Protein AF-A0A382JMK2-F1 (afdb_monomer_lite)

Secondary structure (DSSP, 8-state):
--SSHHHHHHHHHHHHHHTS-TTTTTT---EEE-S-TTT--HHHHHHHHHHHT--SEEE---HHHHHHHHHHHT--B-HHHHHTTS--SSPPEEEEEE-TTS-EEEEEE--TTSBHHHHHHHHHHHTT--EETTTTEETTEE--SS--EEEEEEETTTTEEEE-SS-GGG-B--TT--EEEEETTS-GGGSPPSSGGGGSEEEES-GGG-EEEEPTTEEPPTT-SS--EETT-S---------HHHHHTTTTTSSB--EEEEE-TT--EEEEEESS---HHHHHHHHHHHHT-

Radius of gyration: 25.54 Å; chains: 1; bounding box: 56×39×72 Å

pLDDT: mean 80.4, std 15.75, range [36.75, 97.75]

Structure (mmCIF, N/CA/C/O backbone):
data_AF-A0A382JMK2-F1
#
_entry.id   AF-A0A382JMK2-F1
#
loop_
_atom_site.group_PDB
_atom_site.id
_atom_site.type_symbol
_atom_site.label_atom_id
_atom_site.label_alt_id
_atom_site.label_comp_id
_atom_site.label_asym_id
_atom_site.label_entity_id
_atom_site.label_seq_id
_atom_site.pdbx_PDB_ins_code
_atom_site.Cartn_x
_atom_site.Cartn_y
_atom_site.Cartn_z
_atom_site.occupancy
_atom_site.B_iso_or_equiv
_atom_site.auth_seq_id
_atom_site.auth_comp_id
_atom_site.auth_asym_id
_atom_site.auth_atom_id
_atom_site.pdbx_PDB_model_num
ATOM 1 N N . SER A 1 1 ? -3.022 -5.455 14.534 1.00 52.34 1 SER A N 1
ATOM 2 C CA . SER A 1 1 ? -2.496 -5.872 15.857 1.00 52.34 1 SER A CA 1
ATOM 3 C C . SER A 1 1 ? -1.797 -4.722 16.563 1.00 52.34 1 SER A C 1
ATOM 5 O O . SER A 1 1 ? -0.687 -4.365 16.191 1.00 52.34 1 SER A O 1
ATOM 7 N N . CYS A 1 2 ? -2.441 -4.112 17.561 1.00 58.62 2 CYS A N 1
ATOM 8 C CA . CYS A 1 2 ? -1.814 -3.082 18.394 1.00 58.62 2 CYS A CA 1
ATOM 9 C C . CYS A 1 2 ? -1.054 -3.753 19.553 1.00 58.62 2 CYS A C 1
ATOM 11 O O . CYS A 1 2 ? -1.691 -4.472 20.325 1.00 58.62 2 CYS A O 1
ATOM 13 N N . PRO A 1 3 ? 0.267 -3.538 19.688 1.00 56.81 3 PRO A N 1
ATOM 14 C CA . PRO A 1 3 ? 1.091 -4.318 20.609 1.00 56.81 3 PRO A CA 1
ATOM 15 C C . PRO A 1 3 ? 0.801 -4.029 22.088 1.00 56.81 3 PRO A C 1
ATOM 17 O O . PRO A 1 3 ? 0.852 -4.953 22.888 1.00 56.81 3 PRO A O 1
ATOM 20 N N . ASP A 1 4 ? 0.431 -2.791 22.446 1.00 60.59 4 ASP A N 1
ATOM 21 C CA . ASP A 1 4 ? 0.373 -2.383 23.860 1.00 60.59 4 ASP A CA 1
ATOM 22 C C . ASP A 1 4 ? -0.935 -1.679 24.254 1.00 60.59 4 ASP A C 1
ATOM 24 O O . ASP A 1 4 ? -1.642 -2.088 25.176 1.00 60.59 4 ASP A O 1
ATOM 28 N N . VAL A 1 5 ? -1.286 -0.600 23.552 1.00 72.56 5 VAL A N 1
ATOM 29 C CA . VAL A 1 5 ? -2.340 0.332 23.986 1.00 72.56 5 VAL A CA 1
ATOM 30 C C . VAL A 1 5 ? -3.727 -0.315 23.998 1.00 72.56 5 VAL A C 1
ATOM 32 O O . VAL A 1 5 ? -4.473 -0.157 24.968 1.00 72.56 5 VAL A O 1
ATOM 35 N N . CYS A 1 6 ? -4.077 -1.065 22.951 1.00 77.44 6 CYS A N 1
ATOM 36 C CA . CYS A 1 6 ? -5.373 -1.738 22.871 1.00 77.44 6 CYS A CA 1
ATOM 37 C C . CYS A 1 6 ? -5.508 -2.854 23.909 1.00 77.44 6 CYS A C 1
ATOM 39 O O . CYS A 1 6 ? -6.604 -3.044 24.434 1.00 77.44 6 CYS A O 1
ATOM 41 N N . LEU A 1 7 ? -4.418 -3.554 24.242 1.00 80.75 7 LEU A N 1
ATOM 42 C CA . LEU A 1 7 ? -4.431 -4.598 25.268 1.00 80.75 7 LEU A CA 1
ATOM 43 C C . LEU A 1 7 ? -4.706 -4.004 26.652 1.00 80.75 7 LEU A C 1
ATOM 45 O O . LEU A 1 7 ? -5.561 -4.510 27.374 1.00 80.75 7 LEU A O 1
ATOM 49 N N . ILE A 1 8 ? -4.048 -2.891 26.993 1.00 82.56 8 ILE A N 1
ATOM 50 C CA . ILE A 1 8 ? -4.264 -2.190 28.269 1.00 82.56 8 ILE A CA 1
ATOM 51 C C . ILE A 1 8 ? -5.700 -1.670 28.364 1.00 82.56 8 ILE A C 1
ATOM 53 O O . ILE A 1 8 ? -6.375 -1.898 29.365 1.00 82.56 8 ILE A O 1
ATOM 57 N N . ILE A 1 9 ? -6.189 -0.996 27.319 1.00 85.88 9 ILE A N 1
ATOM 58 C CA . ILE A 1 9 ? -7.558 -0.465 27.295 1.00 85.88 9 ILE A CA 1
ATOM 59 C C . ILE A 1 9 ? -8.578 -1.600 27.413 1.00 85.88 9 ILE A C 1
ATOM 61 O O . ILE A 1 9 ? -9.506 -1.485 28.206 1.00 85.88 9 ILE A O 1
ATOM 65 N N . SER A 1 10 ? -8.402 -2.698 26.674 1.00 88.44 10 SER A N 1
ATOM 66 C CA . SER A 1 10 ? -9.340 -3.828 26.702 1.00 88.44 10 SER A CA 1
ATOM 67 C C . SER A 1 10 ? -9.353 -4.522 28.062 1.00 88.44 10 SER A C 1
ATOM 69 O O . SER A 1 10 ? -10.425 -4.807 28.582 1.00 88.44 10 SER A O 1
ATOM 71 N N . ALA A 1 11 ? -8.191 -4.705 28.696 1.00 88.25 11 ALA A N 1
ATOM 72 C CA . ALA A 1 11 ? -8.111 -5.238 30.055 1.00 88.25 11 ALA A CA 1
ATOM 73 C C . ALA A 1 11 ? -8.775 -4.310 31.089 1.00 88.25 11 ALA A C 1
ATOM 75 O O . ALA A 1 11 ? -9.464 -4.777 31.993 1.00 88.25 11 ALA A O 1
ATOM 76 N N . ASN A 1 12 ? -8.611 -2.993 30.945 1.00 89.94 12 ASN A N 1
ATOM 77 C CA . ASN A 1 12 ? -9.273 -2.018 31.810 1.00 89.94 12 ASN A CA 1
ATOM 78 C C . ASN A 1 12 ? -10.801 -2.011 31.617 1.00 89.94 12 ASN A C 1
ATOM 80 O O . ASN A 1 12 ? -11.537 -1.862 32.592 1.00 89.94 12 ASN A O 1
ATOM 84 N N . LEU A 1 13 ? -11.278 -2.163 30.376 1.00 89.88 13 LEU A N 1
ATOM 85 C CA . LEU A 1 13 ? -12.706 -2.286 30.069 1.00 89.88 13 LEU A CA 1
ATOM 86 C C . LEU A 1 13 ? -13.291 -3.573 30.650 1.00 89.88 13 LEU A C 1
ATOM 88 O O . LEU A 1 13 ? -14.352 -3.517 31.260 1.00 89.88 13 LEU A O 1
ATOM 92 N N . ASP A 1 14 ? -12.587 -4.696 30.517 1.00 90.44 14 ASP A N 1
ATOM 93 C CA . ASP A 1 14 ? -12.982 -5.980 31.102 1.00 90.44 14 ASP A CA 1
ATOM 94 C C . ASP A 1 14 ? -13.059 -5.909 32.635 1.00 90.44 14 ASP A C 1
ATOM 96 O O . ASP A 1 14 ? -14.051 -6.330 33.227 1.00 90.44 14 ASP A O 1
ATOM 100 N N . TYR A 1 15 ? -12.079 -5.273 33.288 1.00 90.62 15 TYR A N 1
ATOM 101 C CA . TYR A 1 15 ? -12.134 -5.020 34.731 1.00 90.62 15 TYR A CA 1
ATOM 102 C C . TYR A 1 15 ? -13.382 -4.220 35.127 1.00 90.62 15 TYR A C 1
ATOM 104 O O . TYR A 1 15 ? -14.084 -4.593 36.068 1.00 90.62 15 TYR A O 1
ATOM 112 N N . ALA A 1 16 ? -13.673 -3.129 34.411 1.00 89.19 16 ALA A N 1
ATOM 113 C CA . ALA A 1 16 ? -14.856 -2.320 34.687 1.00 89.19 16 ALA A CA 1
ATOM 114 C C . ALA A 1 16 ? -16.143 -3.121 34.442 1.00 89.19 16 ALA A C 1
ATOM 116 O O . ALA A 1 16 ? -17.058 -3.062 35.254 1.00 89.19 16 ALA A O 1
ATOM 117 N N . TYR A 1 17 ? -16.196 -3.916 33.372 1.00 87.50 17 TYR A N 1
ATOM 118 C CA . TYR A 1 17 ? -17.338 -4.764 33.045 1.00 87.50 17 TYR A CA 1
ATOM 119 C C . TYR A 1 17 ? -17.624 -5.797 34.145 1.00 87.50 17 TYR A C 1
ATOM 121 O O . TYR A 1 17 ? -18.759 -5.923 34.595 1.00 87.50 17 TYR A O 1
ATOM 129 N N . GLN A 1 18 ? -16.588 -6.475 34.647 1.00 87.81 18 GLN A N 1
ATOM 130 C CA . GLN A 1 18 ? -16.703 -7.444 35.744 1.00 87.81 18 GLN A CA 1
ATOM 131 C C . GLN A 1 18 ? -17.082 -6.804 37.089 1.00 87.81 18 GLN A C 1
ATOM 133 O O . GLN A 1 18 ? -17.562 -7.499 37.985 1.00 87.81 18 GLN A O 1
ATOM 138 N N . GLY A 1 19 ? -16.840 -5.500 37.247 1.00 87.06 19 GLY A N 1
ATOM 139 C CA . GLY A 1 19 ? -17.189 -4.732 38.439 1.00 87.06 19 GLY A CA 1
ATOM 140 C C . GLY A 1 19 ? -18.628 -4.210 38.468 1.00 87.06 19 GLY A C 1
ATOM 141 O O . GLY A 1 19 ? -19.032 -3.665 39.495 1.00 87.06 19 GLY A O 1
ATOM 142 N N . LEU A 1 20 ? -19.393 -4.354 37.379 1.00 85.88 20 LEU A N 1
ATOM 143 C CA . LEU A 1 20 ? -20.795 -3.940 37.329 1.00 85.88 20 LEU A CA 1
ATOM 144 C C . LEU A 1 20 ? -21.674 -4.851 38.191 1.00 85.88 20 LEU A C 1
ATOM 146 O O . LEU A 1 20 ? -21.521 -6.075 38.197 1.00 85.88 20 LEU A O 1
ATOM 150 N N . ASP A 1 21 ? -22.632 -4.250 38.897 1.00 75.31 21 ASP A N 1
ATOM 151 C CA . ASP A 1 21 ? -23.645 -5.013 39.617 1.00 75.31 21 ASP A CA 1
ATOM 152 C C . ASP A 1 21 ? -24.570 -5.731 38.618 1.00 75.31 21 ASP A C 1
ATOM 154 O O . ASP A 1 21 ? -24.840 -5.247 37.519 1.00 75.31 21 ASP A O 1
ATOM 158 N N . VAL A 1 22 ? -25.086 -6.900 39.013 1.00 64.00 22 VAL A N 1
ATOM 159 C CA . VAL A 1 22 ? -25.886 -7.787 38.139 1.00 64.00 22 VAL A CA 1
ATOM 160 C C . VAL A 1 22 ? -27.162 -7.111 37.609 1.00 64.00 22 VAL A C 1
ATOM 162 O O . VAL A 1 22 ? -27.670 -7.496 36.562 1.00 64.00 22 VAL A O 1
ATOM 165 N N . GLU A 1 23 ? -27.703 -6.118 38.324 1.00 65.50 23 GLU A N 1
ATOM 166 C CA . GLU A 1 23 ? -28.864 -5.345 37.854 1.00 65.50 23 GLU A CA 1
ATOM 167 C C . GLU A 1 23 ? -28.477 -4.291 36.797 1.00 65.50 23 GLU A C 1
ATOM 169 O O . GLU A 1 23 ? -29.266 -4.026 35.891 1.00 65.50 23 GLU A O 1
ATOM 174 N N . ASP A 1 24 ? -27.254 -3.755 36.851 1.00 66.25 24 ASP A N 1
ATOM 175 C CA . ASP A 1 24 ? -26.757 -2.741 35.911 1.00 66.25 24 ASP A CA 1
ATOM 176 C C . ASP A 1 24 ? -26.229 -3.366 34.611 1.00 66.25 24 ASP A C 1
ATOM 178 O O . ASP A 1 24 ? -26.342 -2.772 33.533 1.00 66.25 24 ASP A O 1
ATOM 182 N N . SER A 1 25 ? -25.690 -4.590 34.679 1.00 65.88 25 SER A N 1
ATOM 183 C CA . SER A 1 25 ? -25.080 -5.269 33.527 1.00 65.88 25 SER A CA 1
ATOM 184 C C . SER A 1 25 ? -26.048 -5.503 32.361 1.00 65.88 25 SER A C 1
ATOM 186 O O . SER A 1 25 ? -25.616 -5.543 31.212 1.00 65.88 25 SER A O 1
ATOM 188 N N . ASP A 1 26 ? -27.355 -5.607 32.625 1.00 73.19 26 ASP A N 1
ATOM 189 C CA . ASP A 1 26 ? -28.379 -5.828 31.590 1.00 73.19 26 ASP A CA 1
ATOM 190 C C . ASP A 1 26 ? -28.681 -4.568 30.752 1.00 73.19 26 ASP A C 1
ATOM 192 O O . ASP A 1 26 ? -29.309 -4.648 29.689 1.00 73.19 26 ASP A O 1
ATOM 196 N N . HIS A 1 27 ? -28.258 -3.389 31.216 1.00 80.50 27 HIS A N 1
ATOM 197 C CA . HIS A 1 27 ? -28.556 -2.101 30.582 1.00 80.50 27 HIS A CA 1
ATOM 198 C C . HIS A 1 27 ? -27.324 -1.386 30.025 1.00 80.50 27 HIS A C 1
ATOM 200 O O . HIS A 1 27 ? -27.463 -0.364 29.349 1.00 80.50 27 HIS A O 1
ATOM 206 N N . ILE A 1 28 ? -26.132 -1.939 30.250 1.00 87.62 28 ILE A N 1
ATOM 207 C CA . ILE A 1 28 ? -24.865 -1.359 29.818 1.00 87.62 28 ILE A CA 1
ATOM 208 C C . ILE A 1 28 ? -24.287 -2.191 28.676 1.00 87.62 28 ILE A C 1
ATOM 210 O O . ILE A 1 28 ? -24.143 -3.407 28.770 1.00 87.62 28 ILE A O 1
ATOM 214 N N . VAL A 1 29 ? -23.917 -1.520 27.584 1.00 89.81 29 VAL A N 1
ATOM 215 C CA . VAL A 1 29 ? -23.305 -2.161 26.417 1.00 89.81 29 VAL A CA 1
ATOM 216 C C . VAL A 1 29 ? -21.941 -1.546 26.162 1.00 89.81 29 VAL A C 1
ATOM 218 O O . VAL A 1 29 ? -21.823 -0.346 25.915 1.00 89.81 29 VAL A O 1
ATOM 221 N N . PHE A 1 30 ? -20.919 -2.393 26.179 1.00 91.56 30 PHE A N 1
ATOM 222 C CA . PHE A 1 30 ? -19.573 -2.028 25.766 1.00 91.56 30 PHE A CA 1
ATOM 223 C C . PHE A 1 30 ? -19.444 -2.254 24.259 1.00 91.56 30 PHE A C 1
ATOM 225 O O . PHE A 1 30 ? -19.970 -3.220 23.697 1.00 91.56 30 PHE A O 1
ATOM 232 N N . VAL A 1 31 ? -18.765 -1.327 23.590 1.00 92.44 31 VAL A N 1
ATOM 233 C CA . VAL A 1 31 ? -18.504 -1.394 22.154 1.00 92.44 31 VAL A CA 1
ATOM 234 C C . VAL A 1 31 ? -17.092 -0.897 21.911 1.00 92.44 31 VAL A C 1
ATOM 236 O O . VAL A 1 31 ? -16.715 0.175 22.381 1.00 92.44 31 VAL A O 1
ATOM 239 N N . SER A 1 32 ? -16.329 -1.656 21.138 1.00 91.12 32 SER A N 1
ATOM 240 C CA . SER A 1 32 ? -15.061 -1.199 20.580 1.00 91.12 32 SER A CA 1
ATOM 241 C C . SER A 1 32 ? -15.179 -1.123 19.065 1.00 91.12 32 SER A C 1
ATOM 243 O O . SER A 1 32 ? -15.891 -1.913 18.448 1.00 91.12 32 SER A O 1
ATOM 245 N N . VAL A 1 33 ? -14.516 -0.140 18.469 1.00 89.88 33 VAL A N 1
ATOM 246 C CA . VAL A 1 33 ? -14.480 0.060 17.020 1.00 89.88 33 VAL A CA 1
ATOM 247 C C . VAL A 1 33 ? -13.023 -0.043 16.608 1.00 89.88 33 VAL A C 1
ATOM 249 O O . VAL A 1 33 ? -12.191 0.666 17.178 1.00 89.88 33 VAL A O 1
ATOM 252 N N . THR A 1 34 ? -12.708 -0.934 15.667 1.00 86.12 34 THR A N 1
ATOM 253 C CA . THR A 1 34 ? -11.335 -1.068 15.166 1.00 86.12 34 THR A CA 1
ATOM 254 C C . THR A 1 34 ? -10.860 0.238 14.528 1.00 86.12 34 THR A C 1
ATOM 256 O O . THR A 1 34 ? -11.674 1.005 14.011 1.00 86.12 34 THR A O 1
ATOM 259 N N . ILE A 1 35 ? -9.550 0.480 14.569 1.00 78.94 35 ILE A N 1
ATOM 260 C CA . ILE A 1 35 ? -8.845 1.505 13.784 1.00 78.94 35 ILE A CA 1
ATOM 261 C C . ILE A 1 35 ? -7.968 0.893 12.676 1.00 78.94 35 ILE A C 1
ATOM 263 O O . ILE A 1 35 ? -7.347 1.635 11.925 1.00 78.94 35 ILE A O 1
ATOM 267 N N . ASP A 1 36 ? -7.940 -0.439 12.566 1.00 75.38 36 ASP A N 1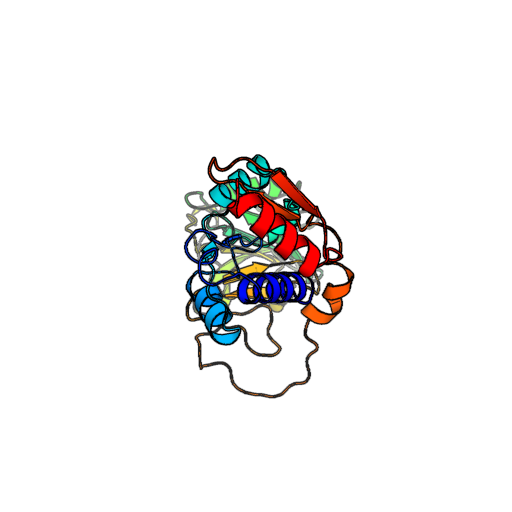
ATOM 268 C CA . ASP A 1 36 ? -7.123 -1.223 11.631 1.00 75.38 36 ASP A CA 1
ATOM 269 C C . ASP A 1 36 ? -7.989 -2.272 10.895 1.00 75.38 36 ASP A C 1
ATOM 271 O O . ASP A 1 36 ? -7.808 -3.481 11.072 1.00 75.38 36 ASP A O 1
ATOM 275 N N . PRO A 1 37 ? -8.980 -1.839 10.088 1.00 74.62 37 PRO A N 1
ATOM 276 C CA . PRO A 1 37 ? -9.977 -2.736 9.498 1.00 74.62 37 PRO A CA 1
ATOM 277 C C . PRO A 1 37 ? -9.413 -3.773 8.519 1.00 74.62 37 PRO A C 1
ATOM 279 O O . PRO A 1 37 ? -10.074 -4.782 8.290 1.00 74.62 37 PRO A O 1
ATOM 282 N N . ALA A 1 38 ? -8.214 -3.565 7.958 1.00 64.44 38 ALA A N 1
ATOM 283 C CA . ALA A 1 38 ? -7.564 -4.579 7.124 1.00 64.44 38 ALA A CA 1
ATOM 284 C C . ALA A 1 38 ? -7.136 -5.818 7.915 1.00 64.44 38 ALA A C 1
ATOM 286 O O . ALA A 1 38 ? -7.202 -6.924 7.386 1.00 64.44 38 ALA A O 1
ATOM 287 N N . ARG A 1 39 ? -6.701 -5.654 9.171 1.00 69.00 39 ARG A N 1
ATOM 288 C CA . ARG A 1 39 ? -6.320 -6.782 10.037 1.00 69.00 39 ARG A CA 1
ATOM 289 C C . ARG A 1 39 ? -7.492 -7.281 10.865 1.00 69.00 39 ARG A C 1
ATOM 291 O O . ARG A 1 39 ? -7.667 -8.485 11.036 1.00 69.00 39 ARG A O 1
ATOM 298 N N . ASP A 1 40 ? -8.315 -6.358 11.343 1.00 79.94 40 ASP A N 1
ATOM 299 C CA . ASP A 1 40 ? -9.420 -6.640 12.249 1.00 79.94 40 ASP A CA 1
ATOM 300 C C . ASP A 1 40 ? -10.675 -7.051 11.463 1.00 79.94 40 ASP A C 1
ATOM 302 O O . ASP A 1 40 ? -11.725 -6.400 11.511 1.00 79.94 40 ASP A O 1
ATOM 306 N N . THR A 1 41 ? -10.563 -8.149 10.710 1.00 83.62 41 THR A N 1
ATOM 307 C CA . THR A 1 41 ? -11.696 -8.779 10.023 1.00 83.62 41 THR A CA 1
ATOM 308 C C . THR A 1 41 ? -12.671 -9.386 11.035 1.00 83.62 41 THR A C 1
ATOM 310 O O . THR A 1 41 ? -12.351 -9.584 12.209 1.00 83.62 41 THR A O 1
ATOM 313 N N . ILE A 1 42 ? -13.886 -9.723 10.590 1.00 87.25 42 ILE A N 1
ATOM 314 C CA . ILE A 1 42 ? -14.903 -10.336 11.462 1.00 87.25 42 ILE A CA 1
ATOM 315 C C . ILE A 1 42 ? -14.381 -11.640 12.088 1.00 87.25 42 ILE A C 1
ATOM 317 O O . ILE A 1 42 ? -14.586 -11.867 13.279 1.00 87.25 42 ILE A O 1
ATOM 321 N N . SER A 1 43 ? -13.705 -12.488 11.305 1.00 83.00 43 SER A N 1
ATOM 322 C CA . SER A 1 43 ? -13.140 -13.754 11.788 1.00 83.00 43 SER A CA 1
ATOM 323 C C . SER A 1 43 ? -11.975 -13.528 12.749 1.00 83.00 43 SER A C 1
ATOM 325 O O . SER A 1 43 ? -11.925 -14.175 13.796 1.00 83.00 43 SER A O 1
ATOM 327 N N . HIS A 1 44 ? -11.083 -12.584 12.435 1.00 83.50 44 HIS A N 1
ATOM 328 C CA . HIS A 1 44 ? -9.942 -12.253 13.285 1.00 83.50 44 HIS A CA 1
ATOM 329 C C . HIS A 1 44 ? -10.396 -11.718 14.648 1.00 83.50 44 HIS A C 1
ATOM 331 O O . HIS A 1 44 ? -9.974 -12.228 15.686 1.00 83.50 44 HIS A O 1
ATOM 337 N N . LEU A 1 45 ? -11.315 -10.745 14.655 1.00 88.38 45 LEU A N 1
ATOM 338 C CA . LEU A 1 45 ? -11.879 -10.193 15.885 1.00 88.38 45 LEU A CA 1
ATOM 339 C C . LEU A 1 45 ? -12.616 -11.261 16.693 1.00 88.38 45 LEU A C 1
ATOM 341 O O . LEU A 1 45 ? -12.397 -11.349 17.894 1.00 88.38 45 LEU A O 1
ATOM 345 N N . ALA A 1 46 ? -13.427 -12.113 16.058 1.00 87.69 46 ALA A N 1
ATOM 346 C CA . ALA A 1 46 ? -14.128 -13.188 16.761 1.00 87.69 46 ALA A CA 1
ATOM 347 C C . ALA A 1 46 ? -13.156 -14.153 17.463 1.00 87.69 46 ALA A C 1
ATOM 349 O O . ALA A 1 46 ? -13.343 -14.464 18.640 1.00 87.69 46 ALA A O 1
ATOM 350 N N . GLY A 1 47 ? -12.097 -14.582 16.769 1.00 87.88 47 GLY A N 1
ATOM 351 C CA . GLY A 1 47 ? -11.078 -15.461 17.342 1.00 87.88 47 GLY A CA 1
ATOM 352 C C . GLY A 1 47 ? -10.275 -14.794 18.459 1.00 87.88 47 GLY A C 1
ATOM 353 O O . GLY A 1 47 ? -9.941 -15.445 19.449 1.00 87.88 47 GLY A O 1
ATOM 354 N N . TRP A 1 48 ? -9.969 -13.503 18.332 1.00 86.31 48 TRP A N 1
ATOM 355 C CA . TRP A 1 48 ? -9.276 -12.742 19.371 1.00 86.31 48 TRP A CA 1
ATOM 356 C C . TRP A 1 48 ? -10.150 -12.549 20.618 1.00 86.31 48 TRP A C 1
ATOM 358 O O . TRP A 1 48 ? -9.705 -12.816 21.733 1.00 86.31 48 TRP A O 1
ATOM 368 N N . THR A 1 49 ? -11.414 -12.164 20.438 1.00 88.00 49 THR A N 1
ATOM 369 C CA . THR A 1 49 ? -12.394 -11.986 21.518 1.00 88.00 49 THR A CA 1
ATOM 370 C C . THR A 1 49 ? -12.619 -13.286 22.296 1.00 88.00 49 THR A C 1
ATOM 372 O O . THR A 1 49 ? -12.611 -13.264 23.527 1.00 88.00 49 THR A O 1
ATOM 375 N N . GLU A 1 50 ? -12.730 -14.431 21.609 1.00 88.94 50 GLU A N 1
ATOM 376 C CA . GLU A 1 50 ? -12.851 -15.748 22.253 1.00 88.94 50 GLU A CA 1
ATOM 377 C C . GLU A 1 50 ? -11.600 -16.111 23.068 1.00 88.94 50 GLU A C 1
ATOM 379 O O . GLU A 1 50 ? -11.714 -16.567 24.206 1.00 88.94 50 GLU A O 1
ATOM 384 N N . GLN A 1 51 ? -10.403 -15.866 22.525 1.00 88.69 51 GLN A N 1
ATOM 385 C CA . GLN A 1 51 ? -9.139 -16.132 23.223 1.00 88.69 51 GLN A CA 1
ATOM 386 C C . GLN A 1 51 ? -8.964 -15.280 24.483 1.00 88.69 51 GLN A C 1
ATOM 388 O O . GLN A 1 51 ? -8.431 -15.766 25.482 1.00 88.69 51 GLN A O 1
ATOM 393 N N . MET A 1 52 ? -9.406 -14.023 24.440 1.00 87.06 52 MET A N 1
ATOM 394 C CA . MET A 1 52 ? -9.286 -13.088 25.559 1.00 87.06 52 MET A CA 1
ATOM 395 C C . MET A 1 52 ? -10.414 -13.230 26.590 1.00 87.06 52 MET A C 1
ATOM 397 O O . MET A 1 52 ? -10.272 -12.741 27.708 1.00 87.06 52 MET A O 1
ATOM 401 N N . GLY A 1 53 ? -11.510 -13.915 26.244 1.00 88.75 53 GLY A N 1
ATOM 402 C CA . GLY A 1 53 ? -12.679 -14.073 27.114 1.00 88.75 53 GLY A CA 1
ATOM 403 C C . GLY A 1 53 ? -13.524 -12.804 27.240 1.00 88.75 53 GLY A C 1
ATOM 404 O O . GLY A 1 53 ? -14.195 -12.617 28.251 1.00 88.75 53 GLY A O 1
ATOM 405 N N . TYR A 1 54 ? -13.474 -11.924 26.240 1.00 89.50 54 TYR A N 1
ATOM 406 C CA . TYR A 1 54 ? -14.247 -10.685 26.215 1.00 89.50 54 TYR A CA 1
ATOM 407 C C . TYR A 1 54 ? -15.653 -10.931 25.653 1.00 89.50 54 TYR A C 1
ATOM 409 O O . TYR A 1 54 ? -15.820 -11.697 24.709 1.00 89.50 54 TYR A O 1
ATOM 417 N N . GLU A 1 55 ? -16.676 -10.279 26.214 1.00 82.62 55 GLU A N 1
ATOM 418 C CA . GLU A 1 55 ? -18.083 -10.519 25.829 1.00 82.62 55 GLU A CA 1
ATOM 419 C C . GLU A 1 55 ? -18.757 -9.332 25.117 1.00 82.62 55 GLU A C 1
ATOM 421 O O . GLU A 1 55 ? -19.943 -9.389 24.784 1.00 82.62 55 GLU A O 1
ATOM 426 N N . TRP A 1 56 ? -18.029 -8.243 24.862 1.00 89.62 56 TRP A N 1
ATOM 427 C CA . TRP A 1 56 ? -18.602 -7.038 24.259 1.00 89.62 56 TRP A CA 1
ATOM 428 C C . TRP A 1 56 ? -18.481 -6.994 22.732 1.00 89.62 56 TRP A C 1
ATOM 430 O O . TRP A 1 56 ? -17.781 -7.786 22.102 1.00 89.62 56 TRP A O 1
ATOM 440 N N . TYR A 1 57 ? -19.181 -6.044 22.106 1.00 91.25 57 TYR A N 1
ATOM 441 C CA . TYR A 1 57 ? -19.195 -5.932 20.650 1.00 91.25 57 TYR A CA 1
ATOM 442 C C . TYR A 1 57 ? -17.908 -5.296 20.110 1.00 91.25 57 TYR A C 1
ATOM 444 O O . TYR A 1 57 ? -17.515 -4.198 20.515 1.00 91.25 57 TYR A O 1
ATOM 452 N N . HIS A 1 58 ? -17.306 -5.953 19.122 1.00 91.19 58 HIS A N 1
ATOM 453 C CA . HIS A 1 58 ? -16.201 -5.424 18.327 1.00 91.19 58 HIS A CA 1
ATOM 454 C C . HIS A 1 58 ? -16.713 -5.090 16.925 1.00 91.19 58 HIS A C 1
ATOM 456 O O . HIS A 1 58 ? -17.167 -5.967 16.192 1.00 91.19 58 HIS A O 1
ATOM 462 N N . LEU A 1 59 ? -16.700 -3.807 16.571 1.00 92.25 59 LEU A N 1
ATOM 463 C CA . LEU A 1 59 ? -17.188 -3.312 15.290 1.00 92.25 59 LEU A CA 1
ATOM 464 C C . LEU A 1 59 ? -16.024 -3.118 14.320 1.00 92.25 59 LEU A C 1
ATOM 466 O O . LEU A 1 59 ? -15.057 -2.419 14.621 1.00 92.25 59 LEU A O 1
ATOM 470 N N . THR A 1 60 ? -16.185 -3.695 13.134 1.00 89.88 60 THR A N 1
ATOM 471 C CA . THR A 1 60 ? -15.336 -3.518 11.953 1.00 89.88 60 THR A CA 1
ATOM 472 C C . THR A 1 60 ? -16.222 -3.308 10.726 1.00 89.88 60 THR A C 1
ATOM 474 O O . THR A 1 60 ? -17.444 -3.484 10.798 1.00 89.88 60 THR A O 1
ATOM 477 N N . GLY A 1 61 ? -15.647 -2.897 9.602 1.00 82.56 61 GLY A N 1
ATOM 478 C CA . GLY A 1 61 ? -16.402 -2.670 8.377 1.00 82.56 61 GLY A CA 1
ATOM 479 C C . GLY A 1 61 ? -15.621 -1.912 7.309 1.00 82.56 61 GLY A C 1
ATOM 480 O O . GLY A 1 61 ? -14.414 -1.720 7.444 1.00 82.56 61 GLY A O 1
ATOM 481 N N . PRO A 1 62 ? -16.313 -1.460 6.247 1.00 75.00 62 PRO A N 1
ATOM 482 C CA . PRO A 1 62 ? -15.692 -0.683 5.186 1.00 75.00 62 PRO A CA 1
ATOM 483 C C . PRO A 1 62 ? -15.058 0.595 5.731 1.00 75.00 62 PRO A C 1
ATOM 485 O O . PRO A 1 62 ? -15.669 1.321 6.522 1.00 75.00 62 PRO A O 1
ATOM 488 N N . THR A 1 63 ? -13.863 0.913 5.248 1.00 65.19 63 THR A N 1
ATOM 489 C CA . THR A 1 63 ? -13.084 2.062 5.713 1.00 65.19 63 THR A CA 1
ATOM 490 C C . THR A 1 63 ? -13.819 3.384 5.575 1.00 65.19 63 THR A C 1
ATOM 492 O O . THR A 1 63 ? -13.734 4.216 6.468 1.00 65.19 63 THR A O 1
ATOM 495 N N . SER A 1 64 ? -14.595 3.581 4.508 1.00 68.06 64 SER A N 1
ATOM 496 C CA . SER A 1 64 ? -15.401 4.794 4.326 1.00 68.06 64 SER A CA 1
ATOM 497 C C . SER A 1 64 ? -16.403 5.002 5.470 1.00 68.06 64 SER A C 1
ATOM 499 O O . SER A 1 64 ? -16.501 6.097 6.022 1.00 68.06 64 SER A O 1
ATOM 501 N N . ALA A 1 65 ? -17.075 3.934 5.907 1.00 77.88 65 ALA A N 1
ATOM 502 C CA . ALA A 1 65 ? -17.998 3.974 7.040 1.00 77.88 65 ALA A CA 1
ATOM 503 C C . ALA A 1 65 ? -17.267 4.212 8.374 1.00 77.88 65 ALA A C 1
ATOM 505 O O . ALA A 1 65 ? -17.756 4.942 9.243 1.00 77.88 65 ALA A O 1
ATOM 506 N N . LEU A 1 66 ? -16.084 3.620 8.537 1.00 79.56 66 LEU A N 1
ATOM 507 C CA . LEU A 1 66 ? -15.246 3.807 9.719 1.00 79.56 66 LEU A CA 1
ATOM 508 C C . LEU A 1 66 ? -14.651 5.221 9.792 1.00 79.56 66 LEU A C 1
ATOM 510 O O . LEU A 1 66 ? -14.729 5.852 10.841 1.00 79.56 66 LEU A O 1
ATOM 514 N N . GLN A 1 67 ? -14.173 5.784 8.683 1.00 71.38 67 GLN A N 1
ATOM 515 C CA . GLN A 1 67 ? -13.697 7.168 8.592 1.00 71.38 67 GLN A CA 1
ATOM 516 C C . GLN A 1 67 ? -14.801 8.174 8.927 1.00 71.38 67 GLN A C 1
ATOM 518 O O . GLN A 1 67 ? -14.570 9.115 9.692 1.00 71.38 67 GLN A O 1
ATOM 523 N N . ASP A 1 68 ? -16.009 7.974 8.395 1.00 73.38 68 ASP A N 1
ATOM 524 C CA . ASP A 1 68 ? -17.173 8.790 8.748 1.00 73.38 68 ASP A CA 1
ATOM 525 C C . ASP A 1 68 ? -17.500 8.674 10.241 1.00 73.38 68 ASP A C 1
ATOM 527 O O . ASP A 1 68 ? -17.790 9.677 10.906 1.00 73.38 68 ASP A O 1
ATOM 531 N N . THR A 1 69 ? -17.364 7.468 10.801 1.00 82.75 69 THR A N 1
ATOM 532 C CA . THR A 1 69 ? -17.477 7.233 12.241 1.00 82.75 69 THR A CA 1
ATOM 533 C C . THR A 1 69 ? -16.414 8.040 12.990 1.00 82.75 69 THR A C 1
ATOM 535 O O . THR A 1 69 ? -16.778 8.934 13.750 1.00 82.75 69 THR A O 1
ATOM 538 N N . TYR A 1 70 ? -15.119 7.859 12.740 1.00 79.69 70 TYR A N 1
ATOM 539 C CA . TYR A 1 70 ? -14.053 8.580 13.451 1.00 79.69 70 TYR A CA 1
ATOM 540 C C . TYR A 1 70 ? -14.231 10.102 13.387 1.00 79.69 70 TYR A C 1
ATOM 542 O O . TYR A 1 70 ? -14.177 10.777 14.419 1.00 79.69 70 TYR A O 1
ATOM 550 N N . ARG A 1 71 ? -14.565 10.645 12.207 1.00 74.94 71 ARG A N 1
ATOM 551 C CA . ARG A 1 71 ? -14.842 12.078 12.010 1.00 74.94 71 ARG A CA 1
ATOM 552 C C . ARG A 1 71 ? -16.033 12.556 12.836 1.00 74.94 71 ARG A C 1
ATOM 554 O O . ARG A 1 71 ? -15.930 13.573 13.519 1.00 74.94 71 ARG A O 1
ATOM 561 N N . SER A 1 72 ? -17.151 11.828 12.818 1.00 81.12 72 SER A N 1
ATOM 562 C CA . SER A 1 72 ? -18.341 12.175 13.615 1.00 81.12 72 SER A CA 1
ATOM 563 C C . SER A 1 72 ? -18.088 12.078 15.126 1.00 81.12 72 SER A C 1
ATOM 565 O O . SER A 1 72 ? -18.675 12.814 15.930 1.00 81.12 72 SER A O 1
ATOM 567 N N . TRP A 1 73 ? -17.163 11.205 15.524 1.00 79.75 73 TRP A N 1
ATOM 568 C CA . TRP A 1 73 ? -16.755 11.018 16.908 1.00 79.75 73 TRP A CA 1
ATOM 569 C C . TRP A 1 73 ? -15.605 11.933 17.346 1.00 79.75 73 TRP A C 1
ATOM 571 O O . TRP A 1 73 ? -15.340 12.007 18.545 1.00 79.75 73 TRP A O 1
ATOM 581 N N . ASN A 1 74 ? -15.038 12.720 16.423 1.00 71.50 74 ASN A N 1
ATOM 582 C CA . ASN A 1 74 ? -13.858 13.569 16.616 1.00 71.50 74 ASN A CA 1
ATOM 583 C C . ASN A 1 74 ? -12.644 12.777 17.138 1.00 71.50 74 ASN A C 1
ATOM 585 O O . ASN A 1 74 ? -11.874 13.270 17.963 1.00 71.50 74 ASN A O 1
ATOM 589 N N . VAL A 1 75 ? -12.511 11.537 16.664 1.00 72.12 75 VAL A N 1
ATOM 590 C CA . VAL A 1 75 ? -11.333 10.688 16.839 1.00 72.12 75 VAL A CA 1
ATOM 591 C C . VAL A 1 75 ? -10.413 10.967 15.657 1.00 72.12 75 VAL A C 1
ATOM 593 O O . VAL A 1 75 ? -10.811 10.789 14.506 1.00 72.12 75 VAL A O 1
ATOM 596 N N . LEU A 1 76 ? -9.209 11.464 15.938 1.00 59.66 76 LEU A N 1
ATOM 597 C CA . LEU A 1 76 ? -8.207 11.700 14.907 1.00 59.66 76 LEU A CA 1
ATOM 598 C C . LEU A 1 76 ? -7.452 10.397 14.672 1.00 59.66 76 LEU A C 1
ATOM 600 O O . LEU A 1 76 ? -6.754 9.904 15.561 1.00 59.66 76 LEU A O 1
ATOM 604 N N . VAL A 1 77 ? -7.658 9.859 13.478 1.00 58.97 77 VAL A N 1
ATOM 605 C CA . VAL A 1 77 ? -6.935 8.721 12.928 1.00 58.97 77 VAL A CA 1
ATOM 606 C C . VAL A 1 77 ? -6.145 9.281 11.759 1.00 58.97 77 VAL A C 1
ATOM 608 O O . VAL A 1 77 ? -6.731 9.957 10.909 1.00 58.97 77 VAL A O 1
ATOM 611 N N . ASP A 1 78 ? -4.826 9.116 11.773 1.00 54.78 78 ASP A N 1
ATOM 612 C CA . ASP A 1 78 ? -3.989 9.631 10.696 1.00 54.78 78 ASP A CA 1
ATOM 613 C C . ASP A 1 78 ? -4.423 8.976 9.379 1.00 54.78 78 ASP A C 1
ATOM 615 O O . ASP A 1 78 ? -4.522 7.754 9.281 1.00 54.78 78 ASP A O 1
ATOM 619 N N . ASN A 1 79 ? -4.714 9.782 8.357 1.00 45.25 79 ASN A N 1
ATOM 620 C CA . ASN A 1 79 ? -5.093 9.252 7.051 1.00 45.25 79 ASN A CA 1
ATOM 621 C C . ASN A 1 79 ? -3.968 8.386 6.461 1.00 45.25 79 ASN A C 1
ATOM 623 O O . ASN A 1 79 ? -4.267 7.469 5.705 1.00 45.25 79 ASN A O 1
ATOM 627 N N . GLU A 1 80 ? -2.704 8.647 6.811 1.00 48.56 80 GLU A N 1
ATOM 628 C CA . GLU A 1 80 ? -1.571 7.804 6.415 1.00 48.56 80 GLU A CA 1
ATOM 629 C C . GLU A 1 80 ? -1.678 6.399 7.031 1.00 48.56 80 GLU A C 1
ATOM 631 O O . GLU A 1 80 ? -1.407 5.412 6.357 1.00 48.56 80 GLU A O 1
ATOM 636 N N . HIS A 1 81 ? -2.191 6.283 8.259 1.00 51.25 81 HIS A N 1
ATOM 637 C CA . HIS A 1 81 ? -2.440 5.000 8.921 1.00 51.25 81 HIS A CA 1
ATOM 638 C C . HIS A 1 81 ? -3.631 4.243 8.341 1.00 51.25 81 HIS A C 1
ATOM 640 O O . HIS A 1 81 ? -3.593 3.023 8.258 1.00 51.25 81 HIS A O 1
ATOM 646 N N . ILE A 1 82 ? -4.677 4.951 7.911 1.00 47.88 82 ILE A N 1
ATOM 647 C CA . ILE A 1 82 ? -5.829 4.308 7.274 1.00 47.88 82 ILE A CA 1
ATOM 648 C C . ILE A 1 82 ? -5.474 3.838 5.866 1.00 47.88 82 ILE A C 1
ATOM 650 O O . ILE A 1 82 ? -5.752 2.697 5.522 1.00 47.88 82 ILE A O 1
ATOM 654 N N . ASN A 1 83 ? -4.832 4.693 5.070 1.00 46.25 83 ASN A N 1
ATOM 655 C CA . ASN A 1 83 ? -4.485 4.380 3.685 1.00 46.25 83 ASN A CA 1
ATOM 656 C C . ASN A 1 83 ? -3.395 3.305 3.597 1.00 46.25 83 ASN A C 1
ATOM 658 O O . ASN A 1 83 ? -3.435 2.485 2.689 1.00 46.25 83 ASN A O 1
ATOM 662 N N . ALA A 1 84 ? -2.459 3.267 4.553 1.00 48.84 84 ALA A N 1
ATOM 663 C CA . ALA A 1 84 ? -1.497 2.173 4.664 1.00 48.84 84 ALA A CA 1
ATOM 664 C C . ALA A 1 84 ? -2.138 0.861 5.144 1.00 48.84 84 ALA A C 1
ATOM 666 O O . ALA A 1 84 ? -1.493 -0.170 5.047 1.00 48.84 84 ALA A O 1
ATOM 667 N N . SER A 1 85 ? -3.377 0.894 5.648 1.00 46.44 85 SER A N 1
ATOM 668 C CA . SER A 1 85 ? -4.181 -0.258 6.077 1.00 46.44 85 SER A CA 1
ATOM 669 C C . SER A 1 85 ? -5.322 -0.578 5.107 1.00 46.44 85 SER A C 1
ATOM 671 O O . SER A 1 85 ? -6.328 -1.146 5.527 1.00 46.44 85 SER A O 1
ATOM 673 N N . GLN A 1 86 ? -5.216 -0.234 3.821 1.00 49.59 86 GLN A N 1
ATOM 674 C CA . GLN A 1 86 ? -6.199 -0.644 2.815 1.00 49.59 86 GLN A CA 1
ATOM 675 C C . GLN A 1 86 ? -5.540 -1.326 1.613 1.00 49.59 86 GLN A C 1
ATOM 677 O O . GLN A 1 86 ? -4.532 -0.816 1.126 1.00 49.59 86 GLN A O 1
ATOM 682 N N . PRO A 1 87 ? -6.146 -2.404 1.075 1.00 53.44 87 PRO A N 1
ATOM 683 C CA . PRO A 1 87 ? -5.845 -2.822 -0.286 1.00 53.44 87 PRO A CA 1
ATOM 684 C C . PRO A 1 87 ? -6.176 -1.665 -1.249 1.00 53.44 87 PRO A C 1
ATOM 686 O O . PRO A 1 87 ? -7.173 -0.966 -1.020 1.00 53.44 87 PRO A O 1
ATOM 689 N N . PRO A 1 88 ? -5.372 -1.434 -2.302 1.00 57.25 88 PRO A N 1
ATOM 690 C CA . PRO A 1 88 ? -5.687 -0.453 -3.339 1.00 57.25 88 PRO A CA 1
ATOM 691 C C . PRO A 1 88 ? -7.111 -0.669 -3.878 1.00 57.25 88 PRO A C 1
ATOM 693 O O . PRO A 1 88 ? -7.508 -1.804 -4.131 1.00 57.25 88 PRO A O 1
ATOM 696 N N . GLU A 1 89 ? -7.906 0.402 -4.012 1.00 50.78 89 GLU A N 1
ATOM 697 C CA . GLU A 1 89 ? -9.330 0.297 -4.398 1.00 50.78 89 GLU A CA 1
ATOM 698 C C . GLU A 1 89 ? -9.548 -0.141 -5.859 1.00 50.78 89 GLU A C 1
ATOM 700 O O . GLU A 1 89 ? -10.659 -0.540 -6.204 1.00 50.78 89 GLU A O 1
ATOM 705 N N . ASP A 1 90 ? -8.501 -0.125 -6.686 1.00 55.41 90 ASP A N 1
ATOM 706 C CA . ASP A 1 90 ? -8.547 -0.464 -8.105 1.00 55.41 90 ASP A CA 1
ATOM 707 C C . ASP A 1 90 ? -7.395 -1.417 -8.464 1.00 55.41 90 ASP A C 1
ATOM 709 O O . ASP A 1 90 ? -6.280 -1.264 -7.960 1.00 55.41 90 ASP A O 1
ATOM 713 N N . GLY A 1 91 ? -7.653 -2.376 -9.362 1.00 65.25 91 GLY A N 1
ATOM 714 C CA . GLY A 1 91 ? -6.597 -3.169 -9.994 1.00 65.25 91 GLY A CA 1
ATOM 715 C C . GLY A 1 91 ? -5.663 -2.240 -10.767 1.00 65.25 91 GLY A C 1
ATOM 716 O O . GLY A 1 91 ? -6.099 -1.496 -11.649 1.00 65.25 91 GLY A O 1
ATOM 717 N N . THR A 1 92 ? -4.388 -2.217 -10.389 1.00 82.88 92 THR A N 1
ATOM 718 C CA . THR A 1 92 ? -3.377 -1.371 -11.025 1.00 82.88 92 THR A CA 1
ATOM 719 C C . THR A 1 92 ? -2.488 -2.193 -11.936 1.00 82.88 92 THR A C 1
ATOM 721 O O . THR A 1 92 ? -2.000 -3.251 -11.552 1.00 82.88 92 THR A O 1
ATOM 724 N N . ASN A 1 93 ? -2.175 -1.638 -13.097 1.00 90.44 93 ASN A N 1
ATOM 725 C CA . ASN A 1 93 ? -1.139 -2.137 -13.979 1.00 90.44 93 ASN A CA 1
ATOM 726 C C . ASN A 1 93 ? 0.207 -1.533 -13.573 1.00 90.44 93 ASN A C 1
ATOM 728 O O . ASN A 1 93 ? 0.305 -0.345 -13.241 1.00 90.44 93 ASN A O 1
ATOM 732 N N . ARG A 1 94 ? 1.258 -2.346 -13.656 1.00 92.00 94 ARG A N 1
ATOM 733 C CA . ARG A 1 94 ? 2.632 -1.930 -13.362 1.00 92.00 94 ARG A CA 1
ATOM 734 C C . ARG A 1 94 ? 3.363 -1.611 -14.654 1.00 92.00 94 ARG A C 1
ATOM 736 O O . ARG A 1 94 ? 3.328 -2.401 -15.598 1.00 92.00 94 ARG A O 1
ATOM 743 N N . ILE A 1 95 ? 4.071 -0.485 -14.663 1.00 95.12 95 ILE A N 1
ATOM 744 C CA . ILE A 1 95 ? 5.139 -0.199 -15.620 1.00 95.12 95 ILE A CA 1
ATOM 745 C C . ILE A 1 95 ? 6.461 -0.145 -14.867 1.00 95.12 95 ILE A C 1
ATOM 747 O O . ILE A 1 95 ? 6.656 0.702 -13.993 1.00 95.12 95 ILE A O 1
ATOM 751 N N . ALA A 1 96 ? 7.386 -1.021 -15.247 1.00 96.25 96 ALA A N 1
ATOM 752 C CA . ALA A 1 96 ? 8.759 -0.996 -14.763 1.00 96.25 96 ALA A CA 1
ATOM 753 C C . ALA A 1 96 ? 9.750 -0.628 -15.878 1.00 96.25 96 ALA A C 1
ATOM 755 O O . ALA A 1 96 ? 9.537 -0.897 -17.061 1.00 96.25 96 ALA A O 1
ATOM 756 N N . VAL A 1 97 ? 10.868 -0.013 -15.503 1.00 97.19 97 VAL A N 1
ATOM 757 C CA . VAL A 1 97 ? 12.005 0.219 -16.399 1.00 97.19 97 VAL A CA 1
ATOM 758 C C . VAL A 1 97 ? 13.271 -0.262 -15.711 1.00 97.19 97 VAL A C 1
ATOM 760 O O . VAL A 1 97 ? 13.546 0.157 -14.591 1.00 97.19 97 VAL A O 1
ATOM 763 N N . LEU A 1 98 ? 14.049 -1.103 -16.388 1.00 97.50 98 LEU A N 1
ATOM 764 C CA . LEU A 1 98 ? 15.386 -1.520 -15.976 1.00 97.50 98 LEU A CA 1
ATOM 765 C C . LEU A 1 98 ? 16.426 -0.842 -16.867 1.00 97.50 98 LEU A C 1
ATOM 767 O O . LEU A 1 98 ? 16.550 -1.151 -18.055 1.00 97.50 98 LEU A O 1
ATOM 771 N N . TYR A 1 99 ? 17.170 0.088 -16.278 1.00 96.88 99 TYR A N 1
ATOM 772 C CA . TYR A 1 99 ? 18.180 0.880 -16.969 1.00 96.88 99 TYR A CA 1
ATOM 773 C C . TYR A 1 99 ? 19.493 0.097 -17.165 1.00 96.88 99 TYR A C 1
ATOM 775 O O . TYR A 1 99 ? 19.761 -0.867 -16.444 1.00 96.88 99 TYR A O 1
ATOM 783 N N . PRO A 1 100 ? 20.370 0.527 -18.095 1.00 95.69 100 PRO A N 1
ATOM 784 C CA . PRO A 1 100 ? 21.659 -0.131 -18.347 1.00 95.69 100 PRO A CA 1
ATOM 785 C C . PRO A 1 100 ? 22.605 -0.219 -17.139 1.00 95.69 100 PRO A C 1
ATOM 787 O O . PRO A 1 100 ? 23.524 -1.037 -17.130 1.00 95.69 100 PRO A O 1
ATOM 790 N N . ASP A 1 101 ? 22.425 0.632 -16.129 1.00 94.81 101 ASP A N 1
ATOM 791 C CA . ASP A 1 101 ? 23.196 0.612 -14.882 1.00 94.81 101 ASP A CA 1
ATOM 792 C C . ASP A 1 101 ? 22.596 -0.304 -13.798 1.00 94.81 101 ASP A C 1
ATOM 794 O O . ASP A 1 101 ? 23.102 -0.327 -12.676 1.00 94.81 101 ASP A O 1
ATOM 798 N N . ASN A 1 102 ? 21.572 -1.094 -14.145 1.00 93.44 102 ASN A N 1
ATOM 799 C CA . ASN A 1 102 ? 20.769 -1.944 -13.260 1.00 93.44 102 ASN A CA 1
ATOM 800 C C . ASN A 1 102 ? 19.924 -1.193 -12.224 1.00 93.44 102 ASN A C 1
ATOM 802 O O . ASN A 1 102 ? 19.383 -1.816 -11.311 1.00 93.44 102 ASN A O 1
ATOM 806 N N . THR A 1 103 ? 19.783 0.126 -12.344 1.00 94.12 103 THR A N 1
ATOM 807 C CA . THR A 1 103 ? 18.768 0.841 -11.567 1.00 94.12 103 THR A CA 1
ATOM 808 C C . THR A 1 103 ? 17.387 0.608 -12.166 1.00 94.12 103 THR A C 1
ATOM 810 O O . THR A 1 103 ? 17.250 0.326 -13.361 1.00 94.12 103 THR A O 1
ATOM 813 N N . THR A 1 104 ? 16.354 0.726 -11.334 1.00 93.94 104 THR A N 1
ATOM 814 C CA . THR A 1 104 ? 14.971 0.522 -11.754 1.00 93.94 104 THR A CA 1
ATOM 815 C C . THR A 1 104 ? 14.087 1.726 -11.474 1.00 93.94 104 THR A C 1
ATOM 817 O O . THR A 1 104 ? 14.306 2.504 -10.545 1.00 93.94 104 THR A O 1
ATOM 820 N N . PHE A 1 105 ? 13.072 1.876 -12.315 1.00 93.25 105 PHE A N 1
ATOM 821 C CA . PHE A 1 105 ? 11.915 2.728 -12.094 1.00 93.25 105 PHE A CA 1
ATOM 822 C C . PHE A 1 105 ? 10.669 1.844 -12.082 1.00 93.25 105 PHE A C 1
ATOM 824 O O . PHE A 1 105 ? 10.589 0.890 -12.852 1.00 93.25 105 PHE A O 1
ATOM 831 N N . GLN A 1 106 ? 9.709 2.173 -11.228 1.00 92.56 106 GLN A N 1
ATOM 832 C CA . GLN A 1 106 ? 8.436 1.475 -11.119 1.00 92.56 106 GLN A CA 1
ATOM 833 C C . GLN A 1 106 ? 7.323 2.500 -10.942 1.00 92.56 106 GLN A C 1
ATOM 835 O O . GLN A 1 106 ? 7.483 3.485 -10.216 1.00 92.56 106 GLN A O 1
ATOM 840 N N . TYR A 1 107 ? 6.200 2.240 -11.595 1.00 90.12 107 TYR A N 1
ATOM 841 C CA . TYR A 1 107 ? 4.965 2.982 -11.438 1.00 90.12 107 TYR A CA 1
ATOM 842 C C . TYR A 1 107 ? 3.783 2.018 -11.475 1.00 90.12 107 TYR A C 1
ATOM 844 O O . TYR A 1 107 ? 3.706 1.174 -12.367 1.00 90.12 107 TYR A O 1
ATOM 852 N N . ASP A 1 108 ? 2.854 2.194 -10.544 1.00 87.81 108 ASP A N 1
ATOM 853 C CA . ASP A 1 108 ? 1.604 1.446 -10.465 1.00 87.81 108 ASP A CA 1
ATOM 854 C C . ASP A 1 108 ? 0.435 2.414 -10.669 1.00 87.81 108 ASP A C 1
ATOM 856 O O . ASP A 1 108 ? 0.357 3.462 -10.020 1.00 87.81 108 ASP A O 1
ATOM 860 N N . GLY A 1 109 ? -0.470 2.093 -11.592 1.00 85.00 109 GLY A N 1
ATOM 861 C CA . GLY A 1 109 ? -1.644 2.918 -11.864 1.00 85.00 109 GLY A CA 1
ATOM 862 C C . GLY A 1 109 ? -2.692 2.209 -12.710 1.00 85.00 109 GLY A C 1
ATOM 863 O O . GLY A 1 109 ? -2.469 1.116 -13.216 1.00 85.00 109 GLY A O 1
ATOM 864 N N . VAL A 1 110 ? -3.861 2.827 -12.863 1.00 86.69 110 VAL A N 1
ATOM 865 C CA . VAL A 1 110 ? -4.984 2.220 -13.593 1.00 86.69 110 VAL A CA 1
ATOM 866 C C . VAL A 1 110 ? -4.734 2.293 -15.102 1.00 86.69 110 VAL A C 1
ATOM 868 O O . VAL A 1 110 ? -4.756 3.383 -15.680 1.00 86.69 110 VAL A O 1
ATOM 871 N N . GLY A 1 111 ? -4.500 1.138 -15.730 1.00 85.25 111 GLY A N 1
ATOM 872 C CA . GLY A 1 111 ? -4.286 0.983 -17.172 1.00 85.25 111 GLY A CA 1
ATOM 873 C C . GLY A 1 111 ? -5.356 0.145 -17.879 1.00 85.25 111 GLY A C 1
ATOM 874 O O . GLY A 1 111 ? -5.432 0.189 -19.106 1.00 85.25 111 GLY A O 1
ATOM 875 N N . THR A 1 112 ? -6.212 -0.570 -17.141 1.00 87.44 112 THR A N 1
ATOM 876 C CA . THR A 1 112 ? -7.241 -1.464 -17.686 1.00 87.44 112 THR A CA 1
ATOM 877 C C . THR A 1 112 ? -8.090 -0.793 -18.770 1.00 87.44 112 THR A C 1
ATOM 879 O O . THR A 1 112 ? -8.707 0.258 -18.576 1.00 87.44 112 THR A O 1
ATOM 882 N N . GLY A 1 113 ? -8.152 -1.431 -19.937 1.00 85.75 113 GLY A N 1
ATOM 883 C CA . GLY A 1 113 ? -8.880 -0.969 -21.117 1.00 85.75 113 GLY A CA 1
ATOM 884 C C . GLY A 1 113 ? -8.126 0.034 -21.996 1.00 85.75 113 GLY A C 1
ATOM 885 O O . GLY A 1 113 ? -8.653 0.398 -23.051 1.00 85.75 113 GLY A O 1
ATOM 886 N N . LEU A 1 114 ? -6.926 0.470 -21.603 1.00 89.69 114 LEU A N 1
ATOM 887 C CA . LEU A 1 114 ? -6.014 1.224 -22.463 1.00 89.69 114 LEU A CA 1
ATOM 888 C C . LEU A 1 114 ? -5.156 0.276 -23.300 1.00 89.69 114 LEU A C 1
ATOM 890 O O . LEU A 1 114 ? -4.920 -0.877 -22.937 1.00 89.69 114 LEU A O 1
ATOM 894 N N . ASN A 1 115 ? -4.655 0.789 -24.418 1.00 93.00 115 ASN A N 1
ATOM 895 C CA . ASN A 1 115 ? -3.562 0.136 -25.120 1.00 93.00 115 ASN A CA 1
ATOM 896 C C . ASN A 1 115 ? -2.240 0.415 -24.384 1.00 93.00 115 ASN A C 1
ATOM 898 O O . ASN A 1 115 ? -2.094 1.444 -23.716 1.00 93.00 115 ASN A O 1
ATOM 902 N N . GLY A 1 116 ? -1.261 -0.478 -24.527 1.00 91.50 116 GLY A N 1
ATOM 903 C CA . GLY A 1 116 ? 0.028 -0.361 -23.850 1.00 91.50 116 GLY A CA 1
ATOM 904 C C . GLY A 1 116 ? 0.780 0.927 -24.195 1.00 91.50 116 GLY A C 1
ATOM 905 O O . GLY A 1 116 ? 1.448 1.492 -23.331 1.00 91.50 116 GLY A O 1
ATOM 906 N N . ASP A 1 117 ? 0.653 1.428 -25.427 1.00 92.06 117 ASP A N 1
ATOM 907 C CA . ASP A 1 117 ? 1.272 2.687 -25.851 1.00 92.06 117 ASP A CA 1
ATOM 908 C C . ASP A 1 117 ? 0.657 3.899 -25.141 1.00 92.06 117 ASP A C 1
ATOM 910 O O . ASP A 1 117 ? 1.389 4.723 -24.589 1.00 92.06 117 ASP A O 1
ATOM 914 N N . ASP A 1 118 ? -0.673 3.974 -25.093 1.00 93.56 118 ASP A N 1
ATOM 915 C CA . ASP A 1 118 ? -1.403 5.030 -24.389 1.00 93.56 118 ASP A CA 1
ATOM 916 C C . ASP A 1 118 ? -1.055 5.037 -22.893 1.00 93.56 118 ASP A C 1
ATOM 918 O O . ASP A 1 118 ? -0.784 6.099 -22.321 1.00 93.56 118 ASP A O 1
ATOM 922 N N . PHE A 1 119 ? -0.996 3.858 -22.267 1.00 93.62 119 PHE A N 1
ATOM 923 C CA . PHE A 1 119 ? -0.668 3.733 -20.848 1.00 93.62 119 PHE A CA 1
ATOM 924 C C . PHE A 1 119 ? 0.777 4.149 -20.546 1.00 93.62 119 PHE A C 1
ATOM 926 O O . PHE A 1 119 ? 1.013 4.958 -19.649 1.00 93.62 119 PHE A O 1
ATOM 933 N N . VAL A 1 120 ? 1.753 3.683 -21.332 1.00 93.81 120 VAL A N 1
ATOM 934 C CA . VAL A 1 120 ? 3.165 4.059 -21.155 1.00 93.81 120 VAL A CA 1
ATOM 935 C C . VAL A 1 120 ? 3.388 5.556 -21.370 1.00 93.81 120 VAL A C 1
ATOM 937 O O . VAL A 1 120 ? 4.102 6.194 -20.592 1.00 93.81 120 VAL A O 1
ATOM 940 N N . VAL A 1 121 ? 2.752 6.146 -22.385 1.00 92.62 121 VAL A N 1
ATOM 941 C CA . VAL A 1 121 ? 2.823 7.593 -22.635 1.00 92.62 121 VAL A CA 1
ATOM 942 C C . VAL A 1 121 ? 2.227 8.378 -21.469 1.00 92.62 121 VAL A C 1
ATOM 944 O O . VAL A 1 121 ? 2.796 9.399 -21.077 1.00 92.62 121 VAL A O 1
ATOM 947 N N . GLN A 1 122 ? 1.108 7.928 -20.901 1.00 91.62 122 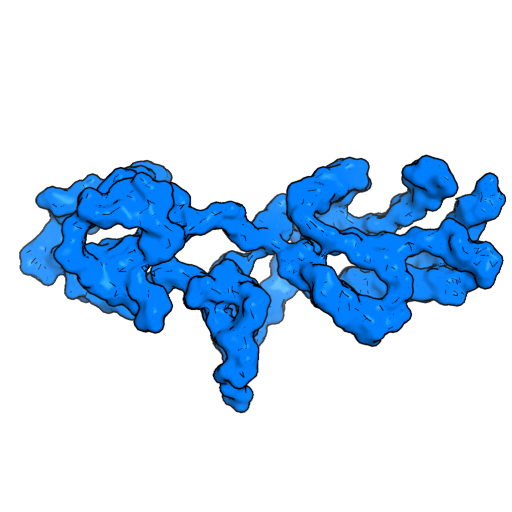GLN A N 1
ATOM 948 C CA . GLN A 1 122 ? 0.523 8.553 -19.716 1.00 91.62 122 GLN A CA 1
ATOM 949 C C . GLN A 1 122 ? 1.499 8.504 -18.533 1.00 91.62 122 GLN A C 1
ATOM 951 O O . GLN A 1 122 ? 1.849 9.552 -17.990 1.00 91.62 122 GLN A O 1
ATOM 956 N N . VAL A 1 123 ? 2.007 7.317 -18.193 1.00 92.81 123 VAL A N 1
ATOM 957 C CA . VAL A 1 123 ? 2.901 7.111 -17.043 1.00 92.81 123 VAL A CA 1
ATOM 958 C C . VAL A 1 123 ? 4.188 7.922 -17.148 1.00 92.81 123 VAL A C 1
ATOM 960 O O . VAL A 1 123 ? 4.590 8.580 -16.182 1.00 92.81 123 VAL A O 1
ATOM 963 N N . PHE A 1 124 ? 4.840 7.922 -18.311 1.00 94.12 124 PHE A N 1
ATOM 964 C CA . PHE A 1 124 ? 6.084 8.668 -18.480 1.00 94.12 124 PHE A CA 1
ATOM 965 C C . PHE A 1 124 ? 5.869 10.180 -18.507 1.00 94.12 124 PHE A C 1
ATOM 967 O O . PHE A 1 124 ? 6.688 10.905 -17.942 1.00 94.12 124 PHE A O 1
ATOM 974 N N . ASN A 1 125 ? 4.753 10.674 -19.051 1.00 91.19 125 ASN A N 1
ATOM 975 C CA . ASN A 1 125 ? 4.412 12.094 -18.946 1.00 91.19 125 ASN A CA 1
ATOM 976 C C . A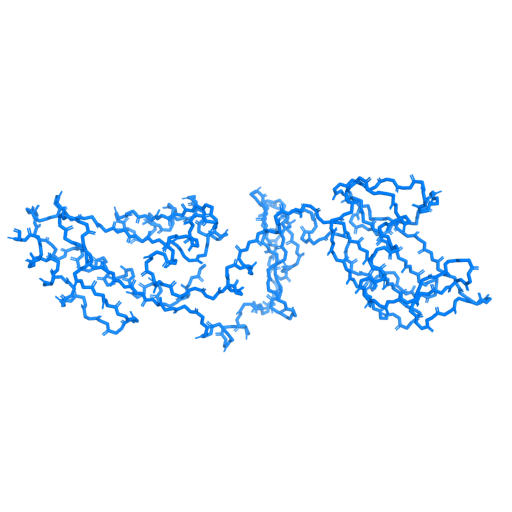SN A 1 125 ? 4.161 12.515 -17.492 1.00 91.19 125 ASN A C 1
ATOM 978 O O . ASN A 1 125 ? 4.713 13.527 -17.054 1.00 91.19 125 ASN A O 1
ATOM 982 N N . ASP A 1 126 ? 3.387 11.733 -16.737 1.00 90.00 126 ASP A N 1
ATOM 983 C CA . ASP A 1 126 ? 3.084 12.011 -15.327 1.00 90.00 126 ASP A CA 1
ATOM 984 C C . ASP A 1 126 ? 4.345 11.964 -14.452 1.00 90.00 126 ASP A C 1
ATOM 986 O O . ASP A 1 126 ? 4.497 12.750 -13.515 1.00 90.00 126 ASP A O 1
ATOM 990 N N . SER A 1 127 ? 5.292 11.097 -14.812 1.00 90.88 127 SER A N 1
ATOM 991 C CA . SER A 1 127 ? 6.584 10.949 -14.133 1.00 90.88 127 SER A CA 1
ATOM 992 C C . SER A 1 127 ? 7.670 11.897 -14.658 1.00 90.88 127 SER A C 1
ATOM 994 O O . SER A 1 127 ? 8.794 11.882 -14.157 1.00 90.88 127 SER A O 1
ATOM 996 N N . ASN A 1 128 ? 7.358 12.737 -15.654 1.00 92.75 128 ASN A N 1
ATOM 997 C CA . ASN A 1 128 ? 8.301 13.631 -16.333 1.00 92.75 128 ASN A CA 1
ATOM 998 C C . ASN A 1 128 ? 9.554 12.899 -16.870 1.00 92.75 128 ASN A C 1
ATOM 1000 O O . ASN A 1 128 ? 10.681 13.393 -16.775 1.00 92.75 128 ASN A O 1
ATOM 1004 N N . ILE A 1 129 ? 9.344 11.710 -17.434 1.00 94.12 129 ILE A N 1
ATOM 1005 C CA . ILE A 1 129 ? 10.345 10.861 -18.081 1.00 94.12 129 ILE A CA 1
ATOM 1006 C C . ILE A 1 129 ? 10.208 11.032 -19.597 1.00 94.12 129 ILE A C 1
ATOM 1008 O O . ILE A 1 129 ? 9.119 10.921 -20.154 1.00 94.12 129 ILE A O 1
ATOM 1012 N N . SER A 1 130 ? 11.319 11.310 -20.283 1.00 94.56 130 SER A N 1
ATOM 1013 C CA . SER A 1 130 ? 11.324 11.367 -21.749 1.00 94.56 130 SER A CA 1
ATOM 1014 C C . SER A 1 130 ? 11.092 9.972 -22.326 1.00 94.56 130 SER A C 1
ATOM 1016 O O . SER A 1 130 ? 11.756 9.032 -21.906 1.00 94.56 130 SER A O 1
ATOM 1018 N N . TYR A 1 131 ? 10.199 9.837 -23.303 1.00 94.88 131 TYR A N 1
ATOM 1019 C CA . TYR A 1 131 ? 9.894 8.557 -23.938 1.00 94.88 131 TYR A CA 1
ATOM 1020 C C . TYR A 1 131 ? 9.782 8.719 -25.452 1.00 94.88 131 TYR A C 1
ATOM 1022 O O . TYR A 1 131 ? 8.909 9.434 -25.942 1.00 94.88 131 TYR A O 1
ATOM 1030 N N . ASP A 1 132 ? 10.670 8.053 -26.187 1.00 93.81 132 ASP A N 1
ATOM 1031 C CA . ASP A 1 132 ? 10.613 7.950 -27.645 1.00 93.81 132 ASP A CA 1
ATOM 1032 C C . ASP A 1 132 ? 11.259 6.639 -28.098 1.00 93.81 132 ASP A C 1
ATOM 1034 O O . ASP A 1 132 ? 12.474 6.544 -28.262 1.00 93.81 132 ASP A O 1
ATOM 1038 N N . MET A 1 133 ? 10.444 5.616 -28.350 1.00 91.56 133 MET A N 1
ATOM 1039 C CA . MET A 1 133 ? 10.944 4.318 -28.816 1.00 91.56 133 MET A CA 1
ATOM 1040 C C . MET A 1 133 ? 11.445 4.319 -30.259 1.00 91.56 133 MET A C 1
ATOM 1042 O O . MET A 1 133 ? 12.171 3.405 -30.645 1.00 91.56 133 MET A O 1
ATOM 1046 N N . THR A 1 134 ? 11.114 5.338 -31.054 1.00 90.56 134 THR A N 1
ATOM 1047 C CA . THR A 1 134 ? 11.658 5.476 -32.413 1.00 90.56 134 THR A CA 1
ATOM 1048 C C . THR A 1 134 ? 13.123 5.896 -32.357 1.00 90.56 134 THR A C 1
ATOM 1050 O O . THR A 1 134 ? 13.932 5.441 -33.166 1.00 90.56 134 THR A O 1
ATOM 1053 N N . GLU A 1 135 ? 13.468 6.746 -31.388 1.00 92.19 135 GLU A N 1
ATOM 1054 C CA . GLU A 1 135 ? 14.841 7.178 -31.105 1.00 92.19 135 GLU A CA 1
ATOM 1055 C C . GLU A 1 135 ? 15.538 6.322 -30.028 1.00 92.19 135 GLU A C 1
ATOM 1057 O O . GLU A 1 135 ? 16.735 6.486 -29.789 1.00 92.19 135 GLU A O 1
ATOM 1062 N N . GLY A 1 136 ? 14.813 5.386 -29.406 1.00 94.44 136 GLY A N 1
ATOM 1063 C CA . GLY A 1 136 ? 15.326 4.488 -28.372 1.00 94.44 136 GLY A CA 1
ATOM 1064 C C . GLY A 1 136 ? 15.585 5.178 -27.031 1.00 94.44 136 GLY A C 1
ATOM 1065 O O . GLY A 1 136 ? 16.570 4.874 -26.355 1.00 94.44 136 GLY A O 1
ATOM 1066 N N . VAL A 1 137 ? 14.730 6.130 -26.660 1.00 96.44 137 VAL A N 1
ATOM 1067 C CA . VAL A 1 137 ? 14.884 7.006 -25.493 1.00 96.44 137 VAL A CA 1
ATOM 1068 C C . VAL A 1 137 ? 13.903 6.635 -24.392 1.00 96.44 137 VAL A C 1
ATOM 1070 O O . VAL A 1 137 ? 12.693 6.643 -24.619 1.00 96.44 137 VAL A O 1
ATOM 1073 N N . ILE A 1 138 ? 14.428 6.394 -23.189 1.00 96.50 138 ILE A N 1
ATOM 1074 C CA . ILE A 1 138 ? 13.652 6.347 -21.943 1.00 96.50 138 ILE A CA 1
ATOM 1075 C C . ILE A 1 138 ? 14.440 7.101 -20.864 1.00 96.50 138 ILE A C 1
ATOM 1077 O O . ILE A 1 138 ? 15.564 6.733 -20.519 1.00 96.50 138 ILE A O 1
ATOM 1081 N N . GLY A 1 139 ? 13.864 8.178 -20.336 1.00 94.12 139 GLY A N 1
ATOM 1082 C CA . GLY A 1 139 ? 14.540 9.094 -19.419 1.00 94.12 139 GLY A CA 1
ATOM 1083 C C . GLY A 1 139 ? 15.748 9.763 -20.074 1.00 94.12 139 GLY A C 1
ATOM 1084 O O . GLY A 1 139 ? 15.650 10.286 -21.181 1.00 94.12 139 GLY A O 1
ATOM 1085 N N . ASP A 1 140 ? 16.888 9.730 -19.384 1.00 94.06 140 ASP A N 1
ATOM 1086 C CA . ASP A 1 140 ? 18.166 10.254 -19.886 1.00 94.06 140 ASP A CA 1
ATOM 1087 C C . ASP A 1 140 ? 18.951 9.226 -20.728 1.00 94.06 140 ASP A C 1
ATOM 1089 O O . ASP A 1 140 ? 20.061 9.503 -21.193 1.00 94.06 140 ASP A O 1
ATOM 1093 N N . TRP A 1 141 ? 18.404 8.019 -20.905 1.00 95.44 141 TRP A N 1
ATOM 1094 C CA . TRP A 1 141 ? 19.079 6.912 -21.569 1.00 95.44 141 TRP A CA 1
ATOM 1095 C C . TRP A 1 141 ? 18.654 6.788 -23.025 1.00 95.44 141 TRP A C 1
ATOM 1097 O O . TRP A 1 141 ? 17.470 6.791 -23.356 1.00 95.44 141 TRP A O 1
ATOM 1107 N N . HIS A 1 142 ? 19.656 6.609 -23.883 1.00 96.44 142 HIS A N 1
ATOM 1108 C CA . HIS A 1 142 ? 19.501 6.416 -25.317 1.00 96.44 142 HIS A CA 1
ATOM 1109 C C . HIS A 1 142 ? 20.140 5.084 -25.699 1.00 96.44 142 HIS A C 1
ATOM 1111 O O . HIS A 1 142 ? 21.333 4.889 -25.451 1.00 96.44 142 HIS A O 1
ATOM 1117 N N . SER A 1 143 ? 19.364 4.183 -26.300 1.00 94.62 143 SER A N 1
ATOM 1118 C CA . SER A 1 143 ? 19.906 2.941 -26.851 1.00 94.62 143 SER A CA 1
ATOM 1119 C C . SER A 1 143 ? 20.899 3.227 -27.975 1.00 94.62 143 SER A C 1
ATOM 1121 O O . SER A 1 143 ? 20.801 4.245 -28.667 1.00 94.62 143 SER A O 1
ATOM 1123 N N . ASP A 1 144 ? 21.834 2.313 -28.193 1.00 92.94 144 ASP A N 1
ATOM 1124 C CA . ASP A 1 144 ? 22.867 2.451 -29.212 1.00 92.94 144 ASP A CA 1
ATOM 1125 C C . ASP A 1 144 ? 23.131 1.115 -29.930 1.00 92.94 144 ASP A C 1
ATOM 1127 O O . ASP A 1 144 ? 22.263 0.252 -30.021 1.00 92.94 144 ASP A O 1
ATOM 1131 N N . GLY A 1 145 ? 24.305 0.962 -30.546 1.00 90.81 145 GLY A N 1
ATOM 1132 C CA . GLY A 1 145 ? 24.665 -0.280 -31.234 1.00 90.81 145 GLY A CA 1
ATOM 1133 C C . GLY A 1 145 ? 25.045 -1.436 -30.302 1.00 90.81 145 GLY A C 1
ATOM 1134 O O . GLY A 1 145 ? 25.169 -2.560 -30.785 1.00 90.81 145 GLY A O 1
ATOM 1135 N N . GLU A 1 146 ? 25.268 -1.174 -29.012 1.00 94.12 146 GLU A N 1
ATOM 1136 C CA . GLU A 1 146 ? 25.717 -2.158 -28.021 1.00 94.12 146 GLU A CA 1
ATOM 1137 C C . GLU A 1 146 ? 24.548 -2.729 -27.205 1.00 94.12 146 GLU A C 1
ATOM 1139 O O . GLU A 1 146 ? 24.633 -3.863 -26.731 1.00 94.12 146 GLU A O 1
ATOM 1144 N N . TRP A 1 147 ? 23.454 -1.978 -27.050 1.00 96.38 147 TRP A N 1
ATOM 1145 C CA . TRP A 1 147 ? 22.258 -2.424 -26.334 1.00 96.38 147 TRP A CA 1
ATOM 1146 C C . TRP A 1 147 ? 20.986 -1.738 -26.847 1.00 96.38 147 TRP A C 1
ATOM 1148 O O . TRP A 1 147 ? 21.022 -0.635 -27.391 1.00 96.38 147 TRP A O 1
ATOM 1158 N N . SER A 1 148 ? 19.847 -2.392 -26.637 1.00 96.19 148 SER A N 1
ATOM 1159 C CA . SER A 1 148 ? 18.521 -1.911 -27.033 1.00 96.19 148 SER A CA 1
ATOM 1160 C C . SER A 1 148 ? 17.498 -2.124 -25.926 1.00 96.19 148 SER A C 1
ATOM 1162 O O . SER A 1 148 ? 17.684 -2.979 -25.062 1.00 96.19 148 SER A O 1
ATOM 1164 N N . TRP A 1 149 ? 16.398 -1.381 -25.976 1.00 96.94 149 TRP A N 1
ATOM 1165 C CA . TRP A 1 149 ? 15.247 -1.607 -25.108 1.00 96.94 149 TRP A CA 1
ATOM 1166 C C . TRP A 1 149 ? 14.454 -2.833 -25.554 1.00 96.94 149 TRP A C 1
ATOM 1168 O O . TRP A 1 149 ? 14.117 -2.966 -26.731 1.00 96.94 149 TRP A O 1
ATOM 1178 N N . VAL A 1 150 ? 14.138 -3.703 -24.604 1.00 97.25 150 VAL A N 1
ATOM 1179 C CA . VAL A 1 150 ? 13.359 -4.924 -24.809 1.00 97.25 150 VAL A CA 1
ATOM 1180 C C . VAL A 1 150 ? 12.089 -4.835 -23.971 1.00 97.25 150 VAL A C 1
ATOM 1182 O O . VAL A 1 150 ? 12.154 -4.618 -22.758 1.00 97.25 150 VAL A O 1
ATOM 1185 N N . LEU A 1 1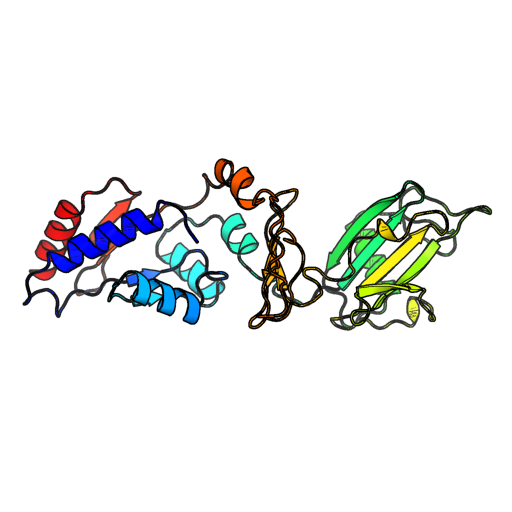51 ? 10.939 -4.977 -24.630 1.00 97.31 151 LEU A N 1
ATOM 1186 C CA . LEU A 1 151 ? 9.637 -4.989 -23.973 1.00 97.31 151 LEU A CA 1
ATOM 1187 C C . LEU A 1 151 ? 9.396 -6.360 -23.348 1.00 97.31 151 LEU A C 1
ATOM 1189 O O . LEU A 1 151 ? 9.574 -7.384 -24.007 1.00 97.31 151 LEU A O 1
ATOM 1193 N N . HIS A 1 152 ? 8.947 -6.359 -22.104 1.00 97.06 152 HIS A N 1
ATOM 1194 C CA . HIS A 1 152 ? 8.541 -7.541 -21.372 1.00 97.06 152 HIS A CA 1
ATOM 1195 C C . HIS A 1 152 ? 7.103 -7.390 -20.879 1.00 97.06 152 HIS A C 1
ATOM 1197 O O . HIS A 1 152 ? 6.639 -6.279 -20.612 1.00 97.06 152 HIS A O 1
ATOM 1203 N N . VAL A 1 153 ? 6.425 -8.524 -20.752 1.00 95.75 153 VAL A N 1
ATOM 1204 C CA . VAL A 1 153 ? 5.119 -8.670 -20.108 1.00 95.75 153 VAL A CA 1
ATOM 1205 C C . VAL A 1 153 ? 5.304 -9.580 -18.899 1.00 95.75 153 VAL A C 1
ATOM 1207 O O . VAL A 1 153 ? 6.156 -10.470 -18.921 1.00 95.75 153 VAL A O 1
ATOM 1210 N N . TRP A 1 154 ? 4.565 -9.326 -17.828 1.00 94.50 154 TRP A N 1
ATOM 1211 C CA . TRP A 1 154 ? 4.586 -10.196 -16.659 1.00 94.50 154 TRP A CA 1
ATOM 1212 C C . TRP A 1 154 ? 3.793 -11.473 -16.926 1.00 94.50 154 TRP A C 1
ATOM 1214 O O . TRP A 1 154 ? 2.633 -11.411 -17.328 1.00 94.50 154 TRP A O 1
ATOM 1224 N N . ASP A 1 155 ? 4.422 -12.619 -16.695 1.00 90.56 155 ASP A N 1
ATOM 1225 C CA . ASP A 1 155 ? 3.750 -13.908 -16.626 1.00 90.56 155 ASP A CA 1
ATOM 1226 C C . ASP A 1 155 ? 3.425 -14.209 -15.162 1.00 90.56 155 ASP A C 1
ATOM 1228 O O . ASP A 1 155 ? 4.325 -14.389 -14.338 1.00 90.56 155 ASP A O 1
ATOM 1232 N N . ILE A 1 156 ? 2.133 -14.225 -14.836 1.00 83.38 156 ILE A N 1
ATOM 1233 C CA . ILE A 1 156 ? 1.662 -14.485 -13.476 1.00 83.38 156 ILE A CA 1
ATOM 1234 C C . ILE A 1 156 ? 1.799 -15.959 -13.079 1.00 83.38 156 ILE A C 1
ATOM 1236 O O . ILE A 1 156 ? 1.951 -16.247 -11.898 1.00 83.38 156 ILE A O 1
ATOM 1240 N N . GLU A 1 157 ? 1.762 -16.895 -14.035 1.00 83.88 157 GLU A N 1
ATOM 1241 C CA . GLU A 1 157 ? 1.878 -18.328 -13.737 1.00 83.88 157 GLU A CA 1
ATOM 1242 C C . GLU A 1 157 ? 3.325 -18.703 -13.404 1.00 83.88 157 GLU A C 1
ATOM 1244 O O . GLU A 1 157 ? 3.566 -19.494 -12.491 1.00 83.88 157 GLU A O 1
ATOM 1249 N N . ASP A 1 158 ? 4.278 -18.126 -14.140 1.00 85.50 158 ASP A N 1
ATOM 1250 C CA . ASP A 1 158 ? 5.713 -18.366 -13.960 1.00 85.50 158 ASP A CA 1
ATOM 1251 C C . ASP A 1 158 ? 6.389 -17.348 -13.014 1.00 85.50 158 ASP A C 1
ATOM 1253 O O . ASP A 1 158 ? 7.588 -17.467 -12.750 1.00 85.50 158 ASP A O 1
ATOM 1257 N N . GLU A 1 159 ? 5.639 -16.358 -12.510 1.00 86.19 159 GLU A N 1
ATOM 1258 C CA . GLU A 1 159 ? 6.119 -15.239 -11.681 1.00 86.19 159 GLU A CA 1
ATOM 1259 C C . GLU A 1 159 ? 7.377 -14.567 -12.270 1.00 86.19 159 GLU A C 1
ATOM 1261 O O . GLU A 1 159 ? 8.369 -14.298 -11.582 1.00 86.19 159 GLU A O 1
ATOM 1266 N N . ALA A 1 160 ? 7.362 -14.323 -13.584 1.00 91.62 160 ALA A N 1
ATOM 1267 C CA . ALA A 1 160 ? 8.540 -13.882 -14.319 1.00 91.62 160 ALA A CA 1
ATOM 1268 C C . ALA A 1 160 ? 8.220 -12.891 -15.442 1.00 91.62 160 ALA A C 1
ATOM 1270 O O . ALA A 1 160 ? 7.183 -12.942 -16.097 1.00 91.62 160 ALA A O 1
ATOM 1271 N N . TRP A 1 161 ? 9.180 -12.011 -15.728 1.00 95.00 161 TRP A N 1
ATOM 1272 C CA . TRP A 1 161 ? 9.140 -11.162 -16.916 1.00 95.00 161 TRP A CA 1
ATOM 1273 C C . TRP A 1 161 ? 9.509 -11.966 -18.164 1.00 95.00 161 TRP A C 1
ATOM 1275 O O . TRP A 1 161 ? 10.617 -12.497 -18.264 1.00 95.00 161 TRP A O 1
ATOM 1285 N N . ILE A 1 162 ? 8.609 -11.999 -19.146 1.00 95.69 162 ILE A N 1
ATOM 1286 C CA . ILE A 1 162 ? 8.816 -12.652 -20.443 1.00 95.69 162 ILE A CA 1
ATOM 1287 C C . ILE A 1 162 ? 8.876 -11.618 -21.567 1.00 95.69 162 ILE A C 1
ATOM 1289 O O . ILE A 1 162 ? 8.146 -10.631 -21.552 1.00 95.69 162 ILE A O 1
ATOM 1293 N N . GLU A 1 163 ? 9.746 -11.821 -22.559 1.00 96.06 163 GLU A N 1
ATOM 1294 C CA . GLU A 1 163 ? 9.830 -10.914 -23.711 1.00 96.06 163 GLU A CA 1
ATOM 1295 C C . GLU A 1 163 ? 8.507 -10.889 -24.494 1.00 96.06 163 GLU A C 1
ATOM 1297 O O . GLU A 1 163 ? 7.967 -11.932 -24.893 1.00 96.06 163 GLU A O 1
ATOM 1302 N N . ALA A 1 164 ? 8.007 -9.681 -24.757 1.00 94.50 164 ALA A N 1
ATOM 1303 C CA . ALA A 1 164 ? 6.767 -9.473 -25.484 1.00 94.50 164 ALA A CA 1
ATOM 1304 C C . ALA A 1 164 ? 6.887 -9.973 -26.933 1.00 94.50 164 ALA A C 1
ATOM 1306 O O . ALA A 1 164 ? 7.821 -9.635 -27.661 1.00 94.50 164 ALA A O 1
ATOM 1307 N N . GLN A 1 165 ? 5.908 -10.769 -27.367 1.00 91.38 165 GLN A N 1
ATOM 1308 C CA . GLN A 1 165 ? 5.834 -11.279 -28.744 1.00 91.38 165 GLN A CA 1
ATOM 1309 C C . GLN A 1 165 ? 5.141 -10.304 -29.703 1.00 91.38 165 GLN A C 1
ATOM 1311 O O . GLN A 1 165 ? 5.268 -10.430 -30.924 1.00 91.38 165 GLN A O 1
ATOM 1316 N N . GLU A 1 166 ? 4.391 -9.355 -29.151 1.00 89.62 166 GLU A N 1
ATOM 1317 C CA . GLU A 1 166 ? 3.618 -8.363 -29.884 1.00 89.62 166 GLU A CA 1
ATOM 1318 C C . GLU A 1 166 ? 4.156 -6.958 -29.614 1.00 89.62 166 GLU A C 1
ATOM 1320 O O . GLU A 1 166 ? 4.857 -6.707 -28.632 1.00 89.62 166 GLU A O 1
ATOM 1325 N N . ASP A 1 167 ? 3.843 -6.038 -30.523 1.00 89.31 167 ASP A N 1
ATOM 1326 C CA . ASP A 1 167 ? 4.156 -4.627 -30.334 1.00 89.31 167 ASP A CA 1
ATOM 1327 C C . ASP A 1 167 ? 3.298 -4.050 -29.203 1.00 89.31 167 ASP A C 1
ATOM 1329 O O . ASP A 1 167 ? 2.130 -4.414 -29.057 1.00 89.31 167 ASP A O 1
ATOM 1333 N N . ILE A 1 168 ? 3.854 -3.106 -28.445 1.00 92.25 168 ILE A N 1
ATOM 1334 C CA . ILE A 1 168 ? 3.168 -2.478 -27.313 1.00 92.25 168 ILE A CA 1
ATOM 1335 C C . ILE A 1 168 ? 1.801 -1.879 -27.683 1.00 92.25 168 ILE A C 1
ATOM 1337 O O . ILE A 1 168 ? 0.875 -1.905 -26.877 1.00 92.25 168 ILE A O 1
ATOM 1341 N N . SER A 1 169 ? 1.647 -1.394 -28.917 1.00 89.81 169 SER A N 1
ATOM 1342 C CA . SER A 1 169 ? 0.392 -0.824 -29.428 1.00 89.81 169 SER A CA 1
ATOM 1343 C C . SER A 1 169 ? -0.717 -1.856 -29.670 1.00 89.81 169 SER A C 1
ATOM 1345 O O . SER A 1 169 ? -1.878 -1.484 -29.842 1.00 89.81 169 SER A O 1
ATOM 1347 N N . MET A 1 170 ? -0.380 -3.149 -29.721 1.00 89.94 170 MET A N 1
ATOM 1348 C CA . MET A 1 170 ? -1.344 -4.245 -29.882 1.00 89.94 170 MET A CA 1
ATOM 1349 C C . MET A 1 170 ? -1.827 -4.804 -28.543 1.00 89.94 170 MET A C 1
ATOM 1351 O O . MET A 1 170 ? -2.855 -5.481 -28.507 1.00 89.94 170 MET A O 1
ATOM 1355 N N . LEU A 1 171 ? -1.119 -4.499 -27.455 1.00 91.31 171 LEU A N 1
ATOM 1356 C CA . LEU A 1 171 ? -1.451 -4.963 -26.116 1.00 91.31 171 LEU A CA 1
ATOM 1357 C C . LEU A 1 171 ? -2.579 -4.101 -25.548 1.00 91.31 171 LEU A C 1
ATOM 1359 O O . LEU A 1 171 ? -2.387 -2.913 -25.307 1.00 91.31 171 LEU A O 1
ATOM 1363 N N . VAL A 1 172 ? -3.751 -4.697 -25.335 1.00 92.12 172 VAL A N 1
ATOM 1364 C CA . VAL A 1 172 ? -4.843 -4.077 -24.571 1.00 92.12 172 VAL A CA 1
ATOM 1365 C C . VAL A 1 172 ? -4.723 -4.564 -23.139 1.00 92.12 172 VAL A C 1
ATOM 1367 O O . VAL A 1 172 ? -4.759 -5.771 -22.914 1.00 92.12 172 VAL A O 1
ATOM 1370 N N . LEU A 1 173 ? -4.577 -3.639 -22.196 1.00 90.75 173 LEU A N 1
ATOM 1371 C CA . LEU A 1 173 ? -4.352 -3.977 -20.798 1.00 90.75 173 LEU A CA 1
ATOM 1372 C C . LEU A 1 173 ? -5.650 -4.451 -20.138 1.00 90.75 173 LEU A C 1
ATOM 1374 O O . LEU A 1 173 ? -6.688 -3.790 -20.234 1.00 90.75 173 LEU A O 1
ATOM 1378 N N . ASP A 1 174 ? -5.578 -5.585 -19.457 1.00 88.25 174 ASP A N 1
ATOM 1379 C CA . ASP A 1 174 ? -6.536 -6.035 -18.447 1.00 88.25 174 ASP A CA 1
ATOM 1380 C C . ASP A 1 174 ? -5.925 -5.919 -17.042 1.00 88.25 174 ASP A C 1
ATOM 1382 O O . ASP A 1 174 ? -4.839 -5.366 -16.892 1.00 88.25 174 ASP A O 1
ATOM 1386 N N . ASP A 1 175 ? -6.617 -6.401 -16.011 1.00 81.94 175 ASP A N 1
ATOM 1387 C CA . ASP A 1 175 ? -6.181 -6.243 -14.616 1.00 81.94 175 ASP A CA 1
ATOM 1388 C C . ASP A 1 175 ? -4.872 -6.998 -14.289 1.00 81.94 175 ASP A C 1
ATOM 1390 O O . ASP A 1 175 ? -4.200 -6.632 -13.330 1.00 81.94 175 ASP A O 1
ATOM 1394 N N . ASP A 1 176 ? -4.471 -7.974 -15.117 1.00 83.94 176 ASP A N 1
ATOM 1395 C CA . ASP A 1 176 ? -3.254 -8.788 -14.948 1.00 83.94 176 ASP A CA 1
ATOM 1396 C C . ASP A 1 176 ? -2.128 -8.376 -15.921 1.00 83.94 176 ASP A C 1
ATOM 1398 O O . ASP A 1 176 ? -1.066 -9.002 -16.005 1.00 83.94 176 ASP A O 1
ATOM 1402 N N . SER A 1 177 ? -2.348 -7.323 -16.712 1.00 90.50 177 SER A N 1
ATOM 1403 C CA . SER A 1 177 ? -1.407 -6.889 -17.741 1.00 90.50 177 SER A CA 1
ATOM 1404 C C . SER A 1 177 ? -0.349 -5.935 -17.177 1.00 90.50 177 SER A C 1
ATOM 1406 O O . SER A 1 177 ? -0.586 -4.734 -17.040 1.00 90.50 177 SER A O 1
ATOM 1408 N N . HIS A 1 178 ? 0.861 -6.427 -16.915 1.00 93.81 178 HIS A N 1
ATOM 1409 C CA . HIS A 1 178 ? 1.986 -5.598 -16.455 1.00 93.81 178 HIS A CA 1
ATOM 1410 C C . HIS A 1 178 ? 3.092 -5.551 -17.506 1.00 93.81 178 HIS A C 1
ATOM 1412 O O . HIS A 1 178 ? 3.378 -6.553 -18.165 1.00 93.81 178 HIS A O 1
ATOM 1418 N N . LEU A 1 179 ? 3.721 -4.386 -17.666 1.00 96.19 179 LEU A N 1
ATOM 1419 C CA . LEU A 1 179 ? 4.707 -4.120 -18.711 1.00 96.19 179 LEU A CA 1
ATOM 1420 C C . LEU A 1 179 ? 6.051 -3.703 -18.111 1.00 96.19 179 LEU A C 1
ATOM 1422 O O . LEU A 1 179 ? 6.110 -2.973 -17.122 1.00 96.19 179 LEU A O 1
ATOM 1426 N N . ALA A 1 180 ? 7.143 -4.091 -18.763 1.00 97.25 180 ALA A N 1
ATOM 1427 C CA . ALA A 1 180 ? 8.465 -3.583 -18.425 1.00 97.25 180 ALA A CA 1
ATOM 1428 C C . ALA A 1 180 ? 9.316 -3.289 -19.661 1.00 97.25 180 ALA A C 1
ATOM 1430 O O . ALA A 1 180 ? 9.319 -4.043 -20.632 1.00 97.25 180 ALA A O 1
ATOM 1431 N N . TRP A 1 181 ? 10.094 -2.212 -19.605 1.00 97.44 181 TRP A N 1
ATOM 1432 C CA . TRP A 1 181 ? 11.184 -1.961 -20.547 1.00 97.44 181 TRP A CA 1
ATOM 1433 C C . TRP A 1 181 ? 12.516 -2.293 -19.886 1.00 97.44 181 TRP A C 1
ATOM 1435 O O . TRP A 1 181 ? 12.881 -1.678 -18.891 1.00 97.44 181 TRP A O 1
ATOM 1445 N N . ALA A 1 182 ? 13.275 -3.226 -20.452 1.00 97.75 182 ALA A N 1
ATOM 1446 C CA . ALA A 1 182 ? 14.597 -3.582 -19.948 1.00 97.75 182 ALA A CA 1
ATOM 1447 C C . ALA A 1 182 ? 15.678 -3.289 -20.984 1.00 97.75 182 ALA A C 1
ATOM 1449 O O . ALA A 1 182 ? 15.534 -3.615 -22.164 1.00 97.75 182 ALA A O 1
ATOM 1450 N N . ALA A 1 183 ? 16.782 -2.687 -20.551 1.00 97.62 183 ALA A N 1
ATOM 1451 C CA . ALA A 1 183 ? 17.979 -2.606 -21.370 1.00 97.62 183 ALA A CA 1
ATOM 1452 C C . ALA A 1 183 ? 18.545 -4.020 -21.596 1.00 97.62 183 ALA A C 1
ATOM 1454 O O . ALA A 1 183 ? 18.770 -4.762 -20.643 1.00 97.62 183 ALA A O 1
ATOM 1455 N N . SER A 1 184 ? 18.820 -4.400 -22.846 1.00 96.94 184 SER A N 1
ATOM 1456 C CA . SER A 1 184 ? 19.257 -5.762 -23.210 1.00 96.94 184 SER A CA 1
ATOM 1457 C C . SER A 1 184 ? 20.594 -6.201 -22.595 1.00 96.94 184 SER A C 1
ATOM 1459 O O . SER A 1 184 ? 20.982 -7.361 -22.712 1.00 96.94 184 SER A O 1
ATOM 1461 N N . ASN A 1 185 ? 21.349 -5.266 -22.020 1.00 95.69 185 ASN A N 1
ATOM 1462 C CA . ASN A 1 185 ? 22.618 -5.492 -21.332 1.00 95.69 185 ASN A CA 1
ATOM 1463 C C . ASN A 1 185 ? 22.503 -5.435 -19.798 1.00 95.69 185 ASN A C 1
ATOM 1465 O O . ASN A 1 185 ? 23.516 -5.624 -19.121 1.00 95.69 185 ASN A O 1
ATOM 1469 N N . ALA A 1 186 ? 21.316 -5.154 -19.261 1.00 95.25 186 ALA A N 1
ATOM 1470 C CA . ALA A 1 186 ? 21.041 -5.188 -17.835 1.00 95.25 186 ALA A CA 1
ATOM 1471 C C . ALA A 1 186 ? 20.651 -6.605 -17.385 1.00 95.25 186 ALA A C 1
ATOM 1473 O O . ALA A 1 186 ? 20.261 -7.454 -18.188 1.00 95.25 186 ALA A O 1
ATOM 1474 N N . ASP A 1 187 ? 20.788 -6.868 -16.090 1.00 93.31 187 ASP A N 1
ATOM 1475 C CA . ASP A 1 187 ? 20.376 -8.128 -15.482 1.00 93.31 187 ASP A CA 1
ATOM 1476 C C . ASP A 1 187 ? 18.891 -8.057 -15.123 1.00 93.31 187 ASP A C 1
ATOM 1478 O O . ASP A 1 187 ? 18.493 -7.317 -14.220 1.00 93.31 187 ASP A O 1
ATOM 1482 N N . ILE A 1 188 ? 18.088 -8.839 -15.851 1.00 93.00 188 ILE A N 1
ATOM 1483 C CA . ILE A 1 188 ? 16.630 -8.892 -15.719 1.00 93.00 188 ILE A CA 1
ATOM 1484 C C . ILE A 1 188 ? 16.182 -9.223 -14.292 1.00 93.00 188 ILE A C 1
ATOM 1486 O O . ILE A 1 188 ? 15.113 -8.783 -13.880 1.00 93.00 188 ILE A O 1
ATOM 1490 N N . GLY A 1 189 ? 17.012 -9.925 -13.511 1.00 90.19 189 GLY A N 1
ATOM 1491 C CA . GLY A 1 189 ? 16.725 -10.243 -12.113 1.00 90.19 189 GLY A CA 1
ATOM 1492 C C . GLY A 1 189 ? 16.648 -9.019 -11.196 1.00 90.19 189 GLY A C 1
ATOM 1493 O O . GLY A 1 189 ? 16.177 -9.142 -10.072 1.00 90.19 189 GLY A O 1
ATOM 1494 N N . ASN A 1 190 ? 17.086 -7.842 -11.657 1.00 92.06 190 ASN A N 1
ATOM 1495 C CA . ASN A 1 190 ? 16.932 -6.588 -10.920 1.00 92.06 190 ASN A CA 1
ATOM 1496 C C . ASN A 1 190 ? 15.575 -5.910 -11.149 1.00 92.06 190 ASN A C 1
ATOM 1498 O O . ASN A 1 190 ? 15.285 -4.934 -10.458 1.00 92.06 190 ASN A O 1
ATOM 1502 N N . LEU A 1 191 ? 14.752 -6.372 -12.103 1.00 91.19 191 LEU A N 1
ATOM 1503 C CA . LEU A 1 191 ? 13.387 -5.863 -12.237 1.00 91.19 191 LEU A CA 1
ATOM 1504 C C . LEU A 1 191 ? 12.562 -6.234 -10.997 1.00 91.19 191 LEU A C 1
ATOM 1506 O O . LEU A 1 191 ? 12.626 -7.380 -10.549 1.00 91.19 191 LEU A O 1
ATOM 1510 N N . PRO A 1 192 ? 11.739 -5.308 -10.475 1.00 89.12 192 PRO A N 1
ATOM 1511 C CA . PRO A 1 192 ? 10.741 -5.677 -9.485 1.00 89.12 192 PRO A CA 1
ATOM 1512 C C . PRO A 1 192 ? 9.716 -6.640 -10.111 1.00 89.12 192 PRO A C 1
ATOM 1514 O O . PRO A 1 192 ? 9.490 -6.575 -11.325 1.00 89.12 192 PRO A O 1
ATOM 1517 N N . PRO A 1 193 ? 9.071 -7.509 -9.315 1.00 88.31 193 PRO A N 1
ATOM 1518 C CA . PRO A 1 193 ? 7.949 -8.323 -9.776 1.00 88.31 193 PRO A CA 1
ATOM 1519 C C . PRO A 1 193 ? 6.862 -7.479 -10.457 1.00 88.31 193 PRO A C 1
ATOM 1521 O O . PRO A 1 193 ? 6.675 -6.309 -10.116 1.00 88.31 193 PRO A O 1
ATOM 1524 N N . GLY A 1 194 ? 6.142 -8.051 -11.424 1.00 84.44 194 GLY A N 1
ATOM 1525 C CA . GLY A 1 194 ? 5.052 -7.353 -12.121 1.00 84.44 194 GLY A CA 1
ATOM 1526 C C . GLY A 1 194 ? 3.835 -7.097 -11.236 1.00 84.44 194 GLY A C 1
ATOM 1527 O O . GLY A 1 194 ? 3.178 -6.071 -11.389 1.00 84.44 194 GLY A O 1
ATOM 1528 N N . VAL A 1 195 ? 3.612 -7.976 -10.261 1.00 85.75 195 VAL A N 1
ATOM 1529 C CA . VAL A 1 195 ? 2.592 -7.853 -9.216 1.00 85.75 195 VAL A CA 1
ATOM 1530 C C . VAL A 1 195 ? 3.238 -7.975 -7.848 1.00 85.75 195 VAL A C 1
ATOM 1532 O O . VAL A 1 195 ? 4.193 -8.729 -7.659 1.00 85.75 195 VAL A O 1
ATOM 1535 N N . ASP A 1 196 ? 2.699 -7.244 -6.885 1.00 85.50 196 ASP A N 1
ATOM 1536 C CA . ASP A 1 196 ? 3.094 -7.389 -5.492 1.00 85.50 196 ASP A CA 1
ATOM 1537 C C . ASP A 1 196 ? 2.474 -8.646 -4.880 1.00 85.50 196 ASP A C 1
ATOM 1539 O O . ASP A 1 196 ? 1.423 -9.113 -5.327 1.00 85.50 196 ASP A O 1
ATOM 1543 N N . CYS A 1 197 ? 3.125 -9.196 -3.850 1.00 84.00 197 CYS A N 1
ATOM 1544 C CA . CYS A 1 197 ? 2.610 -10.342 -3.096 1.00 84.00 197 CYS A CA 1
ATOM 1545 C C . CYS A 1 197 ? 2.212 -11.515 -3.986 1.00 84.00 197 CYS A C 1
ATOM 1547 O O . CYS A 1 197 ? 1.221 -12.191 -3.697 1.00 84.00 197 CYS A O 1
ATOM 1549 N N . ASN A 1 198 ? 2.955 -11.701 -5.088 1.00 82.69 198 ASN A N 1
ATOM 1550 C CA . ASN A 1 198 ? 2.732 -12.737 -6.093 1.00 82.69 198 ASN A CA 1
ATOM 1551 C C . ASN A 1 198 ? 1.246 -12.886 -6.493 1.00 82.69 198 ASN A C 1
ATOM 1553 O O . ASN A 1 198 ? 0.752 -13.979 -6.743 1.00 82.69 198 ASN A O 1
ATOM 1557 N N . GLY A 1 199 ? 0.529 -11.754 -6.547 1.00 79.94 199 GLY A N 1
ATOM 1558 C CA . GLY A 1 199 ? -0.872 -11.679 -6.969 1.00 79.94 199 GLY A CA 1
ATOM 1559 C C . GLY A 1 199 ? -1.895 -12.134 -5.922 1.00 79.94 199 GLY A C 1
ATOM 1560 O O . GLY A 1 199 ? -3.079 -12.224 -6.234 1.00 79.94 199 GLY A O 1
ATOM 1561 N N . HIS A 1 200 ? -1.465 -12.418 -4.692 1.00 82.81 200 HIS A N 1
ATOM 1562 C CA . HIS A 1 200 ? -2.301 -12.956 -3.612 1.00 82.81 200 HIS A CA 1
ATOM 1563 C C . HIS A 1 200 ? -2.322 -12.055 -2.375 1.00 82.81 200 HIS A C 1
ATOM 1565 O O . HIS A 1 200 ? -2.366 -12.530 -1.237 1.00 82.81 200 HIS A O 1
ATOM 1571 N N . GLY A 1 201 ? -2.242 -10.746 -2.592 1.00 77.94 201 GLY A N 1
ATOM 1572 C CA . GLY A 1 201 ? -2.305 -9.749 -1.539 1.00 77.94 201 GLY A CA 1
ATOM 1573 C C . GLY A 1 201 ? -1.862 -8.376 -2.021 1.00 77.94 201 GLY A C 1
ATOM 1574 O O . GLY A 1 201 ? -1.800 -8.094 -3.215 1.00 77.94 201 GLY A O 1
ATOM 1575 N N . TRP A 1 202 ? -1.518 -7.516 -1.071 1.00 74.88 202 TRP A N 1
ATOM 1576 C CA . TRP A 1 202 ? -1.011 -6.171 -1.344 1.00 74.88 202 TRP A CA 1
ATOM 1577 C C . TRP A 1 202 ? 0.102 -5.795 -0.365 1.00 74.88 202 TRP A C 1
ATOM 1579 O O . TRP A 1 202 ? 0.132 -6.274 0.770 1.00 74.88 202 TRP A O 1
ATOM 1589 N N . VAL A 1 203 ? 1.037 -4.943 -0.791 1.00 73.00 203 VAL A N 1
ATOM 1590 C CA . VAL A 1 203 ? 2.146 -4.504 0.068 1.00 73.00 203 VAL A CA 1
ATOM 1591 C C . VAL A 1 203 ? 1.695 -3.367 0.976 1.00 73.00 203 VAL A C 1
ATOM 1593 O O . VAL A 1 203 ? 1.285 -2.299 0.526 1.00 73.00 203 VAL A O 1
ATOM 1596 N N . MET A 1 204 ? 1.841 -3.587 2.276 1.00 62.81 204 MET A N 1
ATOM 1597 C CA . MET A 1 204 ? 1.732 -2.576 3.314 1.00 62.81 204 MET A CA 1
ATOM 1598 C C . MET A 1 204 ? 3.117 -2.059 3.706 1.00 62.81 204 MET A C 1
ATOM 1600 O O . MET A 1 204 ? 4.076 -2.822 3.803 1.00 62.81 204 MET A O 1
ATOM 1604 N N . GLY A 1 205 ? 3.204 -0.771 4.042 1.00 61.56 205 GLY A N 1
ATOM 1605 C CA . GLY A 1 205 ? 4.440 -0.143 4.508 1.00 61.56 205 GLY A CA 1
ATOM 1606 C C . GLY A 1 205 ? 5.366 0.259 3.359 1.00 61.56 205 GLY A C 1
ATOM 1607 O O . GLY A 1 205 ? 4.995 0.229 2.192 1.00 61.56 205 GLY A O 1
ATOM 1608 N N . SER A 1 206 ? 6.578 0.704 3.687 1.00 63.66 206 SER A N 1
ATOM 1609 C CA . SER A 1 206 ? 7.575 1.106 2.690 1.00 63.66 206 SER A CA 1
ATOM 1610 C C . SER A 1 206 ? 8.998 0.826 3.174 1.00 63.66 206 SER A C 1
ATOM 1612 O O . SER A 1 206 ? 9.253 0.672 4.373 1.00 63.66 206 SER A O 1
ATOM 1614 N N . GLY A 1 207 ? 9.944 0.749 2.233 1.00 67.12 207 GLY A N 1
ATOM 1615 C CA . GLY A 1 207 ? 11.346 0.458 2.537 1.00 67.12 207 GLY A CA 1
ATOM 1616 C C . GLY A 1 207 ? 11.516 -0.890 3.245 1.00 67.12 207 GLY A C 1
ATOM 1617 O O . GLY A 1 207 ? 10.853 -1.860 2.902 1.00 67.12 207 GLY A O 1
ATOM 1618 N N . GLY A 1 208 ? 12.386 -0.945 4.257 1.00 63.78 208 GLY A N 1
ATOM 1619 C CA . GLY A 1 208 ? 12.648 -2.175 5.018 1.00 63.78 208 GLY A CA 1
ATOM 1620 C C . GLY A 1 208 ? 11.482 -2.672 5.881 1.00 63.78 208 GLY A C 1
ATOM 1621 O O . GLY A 1 208 ? 11.562 -3.774 6.402 1.00 63.78 208 GLY A O 1
ATOM 1622 N N . ALA A 1 209 ? 10.411 -1.884 6.032 1.00 59.50 209 ALA A N 1
ATOM 1623 C CA . ALA A 1 209 ? 9.208 -2.273 6.772 1.00 59.50 209 ALA A CA 1
ATOM 1624 C C . ALA A 1 209 ? 8.074 -2.780 5.857 1.00 59.50 209 ALA A C 1
ATOM 1626 O O . ALA A 1 209 ? 6.985 -3.089 6.352 1.00 59.50 209 ALA A O 1
ATOM 1627 N N . ALA A 1 210 ? 8.305 -2.814 4.538 1.00 68.19 210 ALA A N 1
ATOM 1628 C CA . ALA A 1 210 ? 7.328 -3.275 3.563 1.00 68.19 210 ALA A CA 1
ATOM 1629 C C . ALA A 1 210 ? 7.043 -4.773 3.745 1.00 68.19 210 ALA A C 1
ATOM 1631 O O . ALA A 1 210 ? 7.970 -5.575 3.855 1.00 68.19 210 ALA A O 1
ATOM 1632 N N . HIS A 1 211 ? 5.766 -5.143 3.780 1.00 74.38 211 HIS A N 1
ATOM 1633 C CA . HIS A 1 211 ? 5.338 -6.531 3.886 1.00 74.38 211 HIS A CA 1
ATOM 1634 C C . HIS A 1 211 ? 3.981 -6.768 3.231 1.00 74.38 211 HIS A C 1
ATOM 1636 O O . HIS A 1 211 ? 3.117 -5.896 3.211 1.00 74.38 211 HIS A O 1
ATOM 1642 N N . CYS A 1 212 ? 3.765 -7.988 2.765 1.00 81.38 212 CYS A N 1
ATOM 1643 C CA . CYS A 1 212 ? 2.535 -8.415 2.137 1.00 81.38 212 CYS A CA 1
ATOM 1644 C C . CYS A 1 212 ? 1.412 -8.658 3.134 1.00 81.38 212 CYS A C 1
ATOM 1646 O O . CYS A 1 212 ? 1.597 -9.213 4.219 1.00 81.38 212 CYS A O 1
ATOM 1648 N N . MET A 1 213 ? 0.225 -8.237 2.740 1.00 79.69 213 MET A N 1
ATOM 1649 C CA . MET A 1 213 ? -1.038 -8.495 3.401 1.00 79.69 213 MET A CA 1
ATOM 1650 C C . MET A 1 213 ? -1.797 -9.467 2.509 1.00 79.69 213 MET A C 1
ATOM 1652 O O . MET A 1 213 ? -2.369 -9.055 1.502 1.00 79.69 213 MET A O 1
ATOM 1656 N N . CYS A 1 214 ? -1.711 -10.753 2.846 1.00 81.38 214 CYS A N 1
ATOM 1657 C CA . CYS A 1 214 ? -2.212 -11.825 1.996 1.00 81.38 214 CYS A CA 1
ATOM 1658 C C . CYS A 1 214 ? -3.738 -11.921 2.001 1.00 81.38 214 CYS A C 1
ATOM 1660 O O . CYS A 1 214 ? -4.387 -11.658 3.018 1.00 81.38 214 CYS A O 1
ATOM 1662 N N . ASP A 1 215 ? -4.287 -12.330 0.861 1.00 77.19 215 ASP A N 1
ATOM 1663 C CA . ASP A 1 215 ? -5.701 -12.635 0.690 1.00 77.19 215 ASP A CA 1
ATOM 1664 C C . ASP A 1 215 ? -6.116 -13.876 1.497 1.00 77.19 215 ASP A C 1
ATOM 1666 O O . ASP A 1 215 ? -5.294 -14.684 1.933 1.00 77.19 215 ASP A O 1
ATOM 1670 N N . GLU A 1 216 ? -7.424 -14.051 1.693 1.00 77.31 216 GLU A N 1
ATOM 1671 C CA . GLU A 1 216 ? -7.965 -15.210 2.410 1.00 77.31 216 GLU A CA 1
ATOM 1672 C C . GLU A 1 216 ? -7.504 -16.535 1.770 1.00 77.31 216 GLU A C 1
ATOM 1674 O O . GLU A 1 216 ? -7.702 -16.768 0.576 1.00 77.31 216 GLU A O 1
ATOM 1679 N N . GLY A 1 217 ? -6.921 -17.424 2.581 1.00 75.88 217 GLY A N 1
ATOM 1680 C CA . GLY A 1 217 ? -6.366 -18.706 2.132 1.00 75.88 217 GLY A CA 1
ATOM 1681 C C . GLY A 1 217 ? -4.883 -18.663 1.750 1.00 75.88 217 GLY A C 1
ATOM 1682 O O . GLY A 1 217 ? -4.338 -19.699 1.355 1.00 75.88 217 GLY A O 1
ATOM 1683 N N . PHE A 1 218 ? -4.231 -17.507 1.900 1.00 81.88 218 PHE A N 1
ATOM 1684 C CA . PHE A 1 218 ? -2.798 -17.327 1.704 1.00 81.88 218 PHE A CA 1
ATOM 1685 C C . PHE A 1 218 ? -2.124 -16.787 2.974 1.00 81.88 218 PHE A C 1
ATOM 1687 O O . PHE A 1 218 ? -2.673 -15.959 3.698 1.00 81.88 218 PHE A O 1
ATOM 1694 N N . GLU A 1 219 ? -0.903 -17.241 3.234 1.00 82.12 219 GLU A N 1
ATOM 1695 C CA . GLU A 1 219 ? -0.065 -16.828 4.354 1.00 82.12 219 GLU A CA 1
ATOM 1696 C C . GLU A 1 219 ? 1.343 -16.462 3.874 1.00 82.12 219 GLU A C 1
ATOM 1698 O O . GLU A 1 219 ? 1.846 -16.991 2.879 1.00 82.12 219 GLU A O 1
ATOM 1703 N N . ARG A 1 220 ? 1.995 -15.548 4.595 1.00 83.50 220 ARG A N 1
ATOM 1704 C CA . ARG A 1 220 ? 3.414 -15.256 4.373 1.00 83.50 220 ARG A CA 1
ATOM 1705 C C . ARG A 1 220 ? 4.270 -16.377 4.968 1.00 83.50 220 ARG A C 1
ATOM 1707 O O . ARG A 1 220 ? 4.036 -16.735 6.126 1.00 83.50 220 ARG A O 1
ATOM 1714 N N . PRO A 1 221 ? 5.282 -16.889 4.254 1.00 77.69 221 PRO A N 1
ATOM 1715 C CA . PRO A 1 221 ? 6.286 -17.770 4.837 1.00 77.69 221 PRO A CA 1
ATOM 1716 C C . PRO A 1 221 ? 7.129 -17.035 5.888 1.00 77.69 221 PRO A C 1
ATOM 1718 O O . PRO A 1 221 ? 7.329 -15.824 5.807 1.00 77.69 221 PRO A O 1
ATOM 1721 N N . GLU A 1 222 ? 7.688 -17.765 6.855 1.00 68.69 222 GLU A N 1
ATOM 1722 C CA . GLU A 1 222 ? 8.692 -17.185 7.756 1.00 68.69 222 GLU A CA 1
ATOM 1723 C C . GLU A 1 222 ? 9.929 -16.741 6.948 1.00 68.69 222 GLU A C 1
ATOM 1725 O O . GLU A 1 222 ? 10.483 -17.517 6.172 1.00 68.69 222 GLU A O 1
ATOM 1730 N N . GLY A 1 223 ? 10.342 -15.478 7.108 1.00 69.69 223 GLY A N 1
ATOM 1731 C CA . GLY A 1 223 ? 11.487 -14.882 6.403 1.00 69.69 223 GLY A CA 1
ATOM 1732 C C . GLY A 1 223 ? 11.177 -14.305 5.016 1.00 69.69 223 GLY A C 1
ATOM 1733 O O . GLY A 1 223 ? 11.946 -13.480 4.527 1.00 69.69 223 GLY A O 1
ATOM 1734 N N . ASP A 1 224 ? 10.037 -14.652 4.410 1.00 80.25 224 ASP A N 1
ATOM 1735 C CA . ASP A 1 224 ? 9.568 -14.033 3.168 1.00 80.25 224 ASP A CA 1
ATOM 1736 C C . ASP A 1 224 ? 8.377 -13.114 3.440 1.00 80.25 224 ASP A C 1
ATOM 1738 O O . ASP A 1 224 ? 7.222 -13.524 3.560 1.00 80.25 224 ASP A O 1
ATOM 1742 N N . TRP A 1 225 ? 8.688 -11.828 3.551 1.00 78.62 225 TRP A N 1
ATOM 1743 C CA . TRP A 1 225 ? 7.709 -10.804 3.882 1.00 78.62 225 TRP A CA 1
ATOM 1744 C C . TRP A 1 225 ? 7.015 -10.218 2.661 1.00 78.62 225 TRP A C 1
ATOM 1746 O O . TRP A 1 225 ? 6.050 -9.484 2.845 1.00 78.62 225 TRP A O 1
ATOM 1756 N N . LEU A 1 226 ? 7.477 -10.514 1.445 1.00 82.69 226 LEU A N 1
ATOM 1757 C CA . LEU A 1 226 ? 6.987 -9.900 0.207 1.00 82.69 226 LEU A CA 1
ATOM 1758 C C . LEU A 1 226 ? 6.253 -10.889 -0.708 1.00 82.69 226 LEU A C 1
ATOM 1760 O O . LEU A 1 226 ? 5.908 -10.523 -1.832 1.00 82.69 226 LEU A O 1
ATOM 1764 N N . SER A 1 227 ? 5.940 -12.080 -0.190 1.00 84.62 227 SER A N 1
ATOM 1765 C CA . SER A 1 227 ? 5.179 -13.107 -0.900 1.00 84.62 227 SER A CA 1
ATOM 1766 C C . SER A 1 227 ? 4.073 -13.730 -0.039 1.00 84.62 227 SER A C 1
ATOM 1768 O O . SER A 1 227 ? 4.148 -13.771 1.190 1.00 84.62 227 SER A O 1
ATOM 1770 N N . CYS A 1 228 ? 3.050 -14.256 -0.702 1.00 83.75 228 CYS A N 1
ATOM 1771 C CA . CYS A 1 228 ? 1.872 -14.914 -0.160 1.00 83.75 228 CYS A CA 1
ATOM 1772 C C . CYS A 1 228 ? 1.718 -16.302 -0.791 1.00 83.75 228 CYS A C 1
ATOM 1774 O O . CYS A 1 228 ? 1.604 -16.441 -2.007 1.00 83.75 228 CYS A O 1
ATOM 1776 N N . PHE A 1 229 ? 1.696 -17.350 0.030 1.00 84.69 229 PHE A N 1
ATOM 1777 C CA . PHE A 1 229 ? 1.569 -18.740 -0.416 1.00 84.69 229 PHE A CA 1
ATOM 1778 C C . PHE A 1 229 ? 0.331 -19.390 0.181 1.00 84.69 229 PHE A C 1
ATOM 1780 O O . PHE A 1 229 ? -0.114 -19.014 1.258 1.00 84.69 229 PHE A O 1
ATOM 1787 N N . SER A 1 230 ? -0.228 -20.393 -0.497 1.00 82.75 230 SER A N 1
ATOM 1788 C CA . SER A 1 230 ? -1.415 -21.089 0.007 1.00 82.75 230 SER A CA 1
ATOM 1789 C C . SER A 1 230 ? -1.186 -21.673 1.408 1.00 82.75 230 SER A C 1
ATOM 1791 O O . SER A 1 230 ? -0.156 -22.312 1.654 1.00 82.75 230 SER A O 1
ATOM 1793 N N . GLU A 1 231 ? -2.155 -21.499 2.306 1.00 71.50 231 GLU A N 1
ATOM 1794 C CA . GLU A 1 231 ? -2.067 -22.000 3.682 1.00 71.50 231 GLU A CA 1
ATOM 1795 C C . GLU A 1 231 ? -1.660 -23.486 3.727 1.00 71.50 231 GLU A C 1
ATOM 1797 O O . GLU A 1 231 ? -2.252 -24.350 3.068 1.00 71.50 231 GLU A O 1
ATOM 1802 N N . GLY A 1 232 ? -0.626 -23.801 4.515 1.00 63.94 232 GLY A N 1
ATOM 1803 C CA . GLY A 1 232 ? -0.123 -25.168 4.693 1.00 63.94 232 GLY A CA 1
ATOM 1804 C C . GLY A 1 232 ? 0.908 -25.636 3.658 1.00 63.94 232 GLY A C 1
ATOM 1805 O O . GLY A 1 232 ? 1.294 -26.809 3.683 1.00 63.94 232 GLY A O 1
ATOM 1806 N N . THR A 1 233 ? 1.376 -24.747 2.776 1.00 58.66 233 THR A N 1
ATOM 1807 C CA . THR A 1 233 ? 2.551 -24.990 1.912 1.00 58.66 233 THR A CA 1
ATOM 1808 C C . THR A 1 233 ? 3.839 -24.330 2.407 1.00 58.66 233 THR A C 1
ATOM 1810 O O . THR A 1 233 ? 4.913 -24.707 1.937 1.00 58.66 233 THR A O 1
ATOM 1813 N N . ALA A 1 234 ? 3.764 -23.430 3.395 1.00 52.19 234 ALA A N 1
ATOM 1814 C CA . ALA A 1 234 ? 4.937 -22.839 4.030 1.00 52.19 234 ALA A CA 1
ATOM 1815 C C . ALA A 1 234 ? 5.712 -23.912 4.819 1.00 52.19 234 ALA A C 1
ATOM 1817 O O . ALA A 1 234 ? 5.249 -24.457 5.824 1.00 52.19 234 ALA A O 1
ATOM 1818 N N . GLY A 1 235 ? 6.892 -24.275 4.313 1.00 48.38 235 GLY A N 1
ATOM 1819 C CA . GLY A 1 235 ? 7.806 -25.187 4.987 1.00 48.38 235 GLY A CA 1
ATOM 1820 C C . GLY A 1 235 ? 8.300 -24.577 6.295 1.00 48.38 235 GLY A C 1
ATOM 1821 O O . GLY A 1 235 ? 8.735 -23.432 6.326 1.00 48.38 235 GLY A O 1
ATOM 1822 N N . SER A 1 236 ? 8.246 -25.356 7.374 1.00 43.38 236 SER A N 1
ATOM 1823 C CA . SER A 1 236 ? 8.813 -25.010 8.677 1.00 43.38 236 SER A CA 1
ATOM 1824 C C . SER A 1 236 ? 10.345 -25.087 8.641 1.00 43.38 236 SER A C 1
ATOM 1826 O O . SER A 1 236 ? 10.931 -25.978 9.264 1.00 43.38 236 SER A O 1
ATOM 1828 N N . ASP A 1 237 ? 11.000 -24.225 7.875 1.00 43.91 237 ASP A N 1
ATOM 1829 C CA . ASP A 1 237 ? 12.453 -24.117 7.890 1.00 43.91 237 ASP A CA 1
ATOM 1830 C C . ASP A 1 237 ? 12.842 -22.902 8.731 1.00 43.91 237 ASP A C 1
ATOM 1832 O O . ASP A 1 237 ? 12.721 -21.754 8.327 1.00 43.91 237 ASP A O 1
ATOM 1836 N N . LEU A 1 238 ? 13.267 -23.213 9.958 1.00 44.88 238 LEU A N 1
ATOM 1837 C CA . LEU A 1 238 ? 13.787 -22.281 10.951 1.00 44.88 238 LEU A CA 1
ATOM 1838 C C . LEU A 1 238 ? 15.041 -21.592 10.402 1.00 44.88 238 LEU A C 1
ATOM 1840 O O . LEU A 1 238 ? 16.147 -22.108 10.594 1.00 44.88 238 LEU A O 1
ATOM 1844 N N . ASP A 1 239 ? 14.882 -20.425 9.787 1.00 44.22 239 ASP A N 1
ATOM 1845 C CA . ASP A 1 239 ? 15.972 -19.468 9.656 1.00 44.22 239 ASP A CA 1
ATOM 1846 C C . ASP A 1 239 ? 15.668 -18.189 10.436 1.00 44.22 239 ASP A C 1
ATOM 1848 O O . ASP A 1 239 ? 14.548 -17.693 10.513 1.00 44.22 239 ASP A O 1
ATOM 1852 N N . ASN A 1 240 ? 16.705 -17.726 11.123 1.00 47.09 240 ASN A N 1
ATOM 1853 C CA . ASN A 1 240 ? 16.676 -16.670 12.125 1.00 47.09 240 ASN A CA 1
ATOM 1854 C C . ASN A 1 240 ? 16.691 -15.299 11.441 1.00 47.09 240 ASN A C 1
ATOM 1856 O O . ASN A 1 240 ? 17.648 -14.539 11.623 1.00 47.09 240 ASN A O 1
ATOM 1860 N N . ASP A 1 241 ? 15.679 -15.025 10.621 1.00 47.50 241 ASP A N 1
ATOM 1861 C CA . ASP A 1 241 ? 15.515 -13.715 10.010 1.00 47.50 241 ASP A CA 1
ATOM 1862 C C . ASP A 1 241 ? 14.694 -12.804 10.923 1.00 47.50 241 ASP A C 1
ATOM 1864 O O . ASP A 1 241 ? 13.678 -13.191 11.504 1.00 47.50 241 ASP A O 1
ATOM 1868 N N . THR A 1 242 ? 15.216 -11.603 11.127 1.00 48.81 242 THR A N 1
ATOM 1869 C CA . THR A 1 242 ? 14.642 -10.591 12.016 1.00 48.81 242 THR A CA 1
ATOM 1870 C C . THR A 1 242 ? 13.315 -10.123 11.440 1.00 48.81 242 THR A C 1
ATOM 1872 O O . THR A 1 242 ? 13.272 -9.688 10.293 1.00 48.81 242 THR A O 1
ATOM 1875 N N . ASP A 1 243 ? 12.249 -10.187 12.237 1.00 50.59 243 ASP A N 1
ATOM 1876 C CA . ASP A 1 243 ? 10.950 -9.635 11.868 1.00 50.59 243 ASP A CA 1
ATOM 1877 C C . ASP A 1 243 ? 11.122 -8.136 11.521 1.00 50.59 243 ASP A C 1
ATOM 1879 O O . ASP A 1 243 ? 11.455 -7.344 12.411 1.00 50.59 243 ASP A O 1
ATOM 1883 N N . PRO A 1 244 ? 10.919 -7.706 10.257 1.00 49.12 244 PRO A N 1
ATOM 1884 C CA . PRO A 1 244 ? 11.031 -6.304 9.853 1.00 49.12 244 PRO A CA 1
ATOM 1885 C C . PRO A 1 244 ? 10.003 -5.423 10.576 1.00 49.12 244 PRO A C 1
ATOM 1887 O O . PRO A 1 244 ? 10.133 -4.195 10.615 1.00 49.12 244 PRO A O 1
ATOM 1890 N N . HIS A 1 245 ? 9.001 -6.039 11.209 1.00 45.09 245 HIS A N 1
ATOM 1891 C CA . HIS A 1 245 ? 8.080 -5.365 12.100 1.00 45.09 245 HIS A CA 1
ATOM 1892 C C . HIS A 1 245 ? 8.779 -4.848 13.363 1.00 45.09 245 HIS A C 1
ATOM 1894 O O . HIS A 1 245 ? 8.399 -3.774 13.828 1.00 45.09 245 HIS A O 1
ATOM 1900 N N . GLU A 1 246 ? 9.815 -5.531 13.873 1.00 41.88 246 GLU A N 1
ATOM 1901 C CA . GLU A 1 246 ? 10.524 -5.194 15.117 1.00 41.88 246 GLU A CA 1
ATOM 1902 C C . GLU A 1 246 ? 11.364 -3.907 14.979 1.00 41.88 246 GLU A C 1
ATOM 1904 O O . GLU A 1 246 ? 11.371 -3.077 15.890 1.00 41.88 246 GLU A O 1
ATOM 1909 N N . GLU A 1 247 ? 11.985 -3.662 13.815 1.00 40.41 247 GLU A N 1
ATOM 1910 C CA . GLU A 1 247 ? 12.712 -2.404 13.541 1.00 40.41 247 GLU A CA 1
ATOM 1911 C C . GLU A 1 247 ? 11.776 -1.205 13.314 1.00 40.41 247 GLU A C 1
ATOM 1913 O O . GLU A 1 247 ? 12.149 -0.054 13.564 1.00 40.41 247 GLU A O 1
ATOM 1918 N N . SER A 1 248 ? 10.538 -1.456 12.885 1.00 41.84 248 SER A N 1
ATOM 1919 C CA . SER A 1 248 ? 9.543 -0.416 12.615 1.00 41.84 248 SER A CA 1
ATOM 1920 C C . SER A 1 248 ? 8.790 0.044 13.876 1.00 41.84 248 SER A C 1
ATOM 1922 O O . SER A 1 248 ? 8.240 1.148 13.897 1.00 41.84 248 SER A O 1
ATOM 1924 N N . LEU A 1 249 ? 8.828 -0.727 14.976 1.00 43.16 249 LEU A N 1
ATOM 1925 C CA . LEU A 1 249 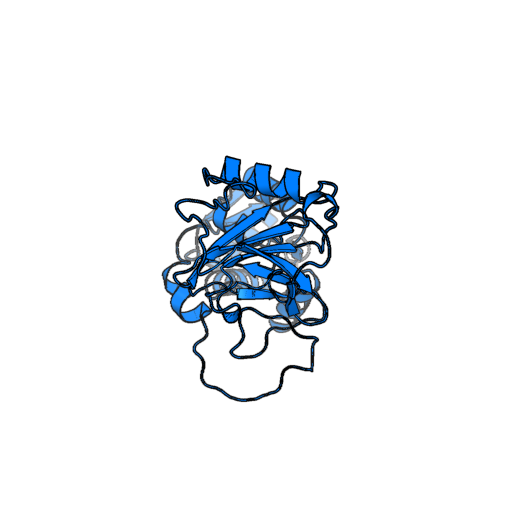? 8.140 -0.415 16.246 1.00 43.16 249 LEU A CA 1
ATOM 1926 C C . LEU A 1 249 ? 8.500 0.961 16.834 1.00 43.16 249 LEU A C 1
ATOM 1928 O O . LEU A 1 249 ? 7.688 1.547 17.545 1.00 43.16 249 LEU A O 1
ATOM 1932 N N . GLY A 1 250 ? 9.679 1.506 16.517 1.00 36.88 250 GLY A N 1
ATOM 1933 C CA . GLY A 1 250 ? 10.104 2.840 16.962 1.00 36.88 250 GLY A CA 1
ATOM 1934 C C . GLY A 1 250 ? 9.559 4.015 16.138 1.00 36.88 250 GLY A C 1
ATOM 1935 O O . GLY A 1 250 ? 9.708 5.162 16.555 1.00 36.88 250 GLY A O 1
ATOM 1936 N N . LEU A 1 251 ? 8.953 3.759 14.972 1.00 36.75 251 LEU A N 1
ATOM 1937 C CA . LEU A 1 251 ? 8.367 4.779 14.088 1.00 36.75 251 LEU A CA 1
ATOM 1938 C C . LEU A 1 251 ? 6.829 4.824 14.169 1.00 36.75 251 LEU A C 1
ATOM 1940 O O . LEU A 1 251 ? 6.231 5.821 13.771 1.00 36.75 251 LEU A O 1
ATOM 1944 N N . TYR A 1 252 ? 6.194 3.800 14.749 1.00 38.25 252 TYR A N 1
ATOM 1945 C CA . TYR A 1 252 ? 4.737 3.681 14.932 1.00 38.25 252 TYR A CA 1
ATOM 1946 C C . TYR A 1 252 ? 4.154 4.514 16.098 1.00 38.25 252 TYR A C 1
ATOM 1948 O O . TYR A 1 252 ? 3.002 4.317 16.486 1.00 38.25 252 TYR A O 1
ATOM 1956 N N . GLU A 1 253 ? 4.902 5.456 16.682 1.00 38.81 253 GLU A N 1
ATOM 1957 C CA . GLU A 1 253 ? 4.466 6.184 17.889 1.00 38.81 253 GLU A CA 1
ATOM 1958 C C . GLU A 1 253 ? 3.535 7.386 17.644 1.00 38.81 253 GLU A C 1
ATOM 1960 O O . GLU A 1 253 ? 3.055 7.990 18.606 1.00 38.81 253 GLU A O 1
ATOM 1965 N N . VAL A 1 254 ? 3.240 7.778 16.401 1.00 42.97 254 VAL A N 1
ATOM 1966 C CA . VAL A 1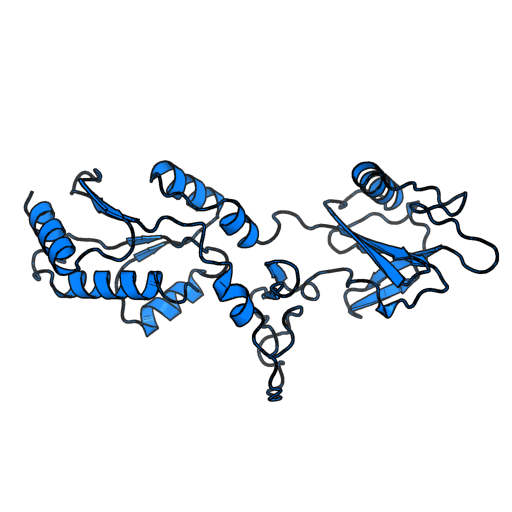 254 ? 2.533 9.047 16.157 1.00 42.97 254 VAL A CA 1
ATOM 1967 C C . VAL A 1 254 ? 1.410 8.869 15.139 1.00 42.97 254 VAL A C 1
ATOM 1969 O O . VAL A 1 254 ? 1.669 8.791 13.949 1.00 42.97 254 VAL A O 1
ATOM 1972 N N . GLY A 1 255 ? 0.151 8.837 15.599 1.00 43.06 255 GLY A N 1
ATOM 1973 C CA . GLY A 1 255 ? -0.982 8.993 14.674 1.00 43.06 255 GLY A CA 1
ATOM 1974 C C . GLY A 1 255 ? -2.403 8.886 15.236 1.00 43.06 255 GLY A C 1
ATOM 1975 O O . GLY A 1 255 ? -3.320 9.416 14.618 1.00 43.06 255 GLY A O 1
ATOM 1976 N N . HIS A 1 256 ? -2.625 8.251 16.397 1.00 53.62 256 HIS A N 1
ATOM 1977 C CA . HIS A 1 256 ? -3.989 7.931 16.858 1.00 53.62 256 HIS A CA 1
ATOM 1978 C C . HIS A 1 256 ? -4.240 8.413 18.277 1.00 53.62 256 HIS A C 1
ATOM 1980 O O . HIS A 1 256 ? -3.575 7.994 19.224 1.00 53.62 256 HIS A O 1
ATOM 1986 N N . SER A 1 257 ? -5.243 9.276 18.443 1.00 59.59 257 SER A N 1
ATOM 1987 C CA . SER A 1 257 ? -5.774 9.587 19.766 1.00 59.59 257 SER A CA 1
ATOM 1988 C C . SER A 1 257 ? -6.676 8.435 20.216 1.00 59.59 257 SER A C 1
ATOM 1990 O O . SER A 1 257 ? -7.768 8.272 19.672 1.00 59.59 257 SER A O 1
ATOM 1992 N N . THR A 1 258 ? -6.262 7.644 21.205 1.00 71.00 258 THR A N 1
ATOM 1993 C CA . THR A 1 258 ? -7.171 6.688 21.846 1.00 71.00 258 THR A CA 1
ATOM 1994 C C . THR A 1 258 ? -8.113 7.425 22.791 1.00 71.00 258 THR A C 1
ATOM 1996 O O . THR A 1 258 ? -7.678 8.194 23.651 1.00 71.00 258 THR A O 1
ATOM 1999 N N . VAL A 1 259 ? -9.420 7.245 22.595 1.00 81.19 259 VAL A N 1
ATOM 2000 C CA . VAL A 1 259 ? -10.459 7.840 23.442 1.00 81.19 259 VAL A CA 1
ATOM 2001 C C . VAL A 1 259 ? -11.522 6.800 23.771 1.00 81.19 259 VAL A C 1
ATOM 2003 O O . VAL A 1 259 ? -12.045 6.142 22.875 1.00 81.19 259 VAL A O 1
ATOM 2006 N N . THR A 1 260 ? -11.889 6.725 25.047 1.00 88.31 260 THR A N 1
ATOM 2007 C CA . THR A 1 260 ? -13.043 5.970 25.546 1.00 88.31 260 THR A CA 1
ATOM 2008 C C . THR A 1 260 ? -14.157 6.952 25.893 1.00 88.31 260 THR A C 1
ATOM 2010 O O . THR A 1 260 ? -13.952 7.885 26.671 1.00 88.31 260 THR A O 1
ATOM 2013 N N . PHE A 1 261 ? -15.348 6.761 25.328 1.00 90.38 261 PHE A N 1
ATOM 2014 C CA . PHE A 1 261 ? -16.520 7.588 25.623 1.00 90.38 261 PHE A CA 1
ATOM 2015 C C . PHE A 1 261 ? -17.518 6.832 26.500 1.00 90.38 261 PHE A C 1
ATOM 2017 O O . PHE A 1 261 ? -17.720 5.639 26.295 1.00 90.38 261 PHE A O 1
ATOM 2024 N N . ILE A 1 262 ? -18.208 7.544 27.398 1.00 90.88 262 ILE A N 1
ATOM 2025 C CA . ILE A 1 262 ? -19.431 7.041 28.044 1.00 90.88 262 ILE A CA 1
ATOM 2026 C C . ILE A 1 262 ? -20.632 7.817 27.501 1.00 90.88 262 ILE A C 1
ATOM 2028 O O . ILE A 1 262 ? -20.625 9.058 27.453 1.00 90.88 262 ILE A O 1
ATOM 2032 N N . LEU A 1 263 ? -21.654 7.075 27.078 1.00 90.62 263 LEU A N 1
ATOM 2033 C CA . LEU A 1 263 ? -22.925 7.594 26.586 1.00 90.62 263 LEU A CA 1
ATOM 2034 C C . LEU A 1 263 ? -24.025 7.338 27.612 1.00 90.62 263 LEU A C 1
ATOM 2036 O O . LEU A 1 263 ? -24.024 6.295 28.256 1.00 90.62 263 LEU A O 1
ATOM 2040 N N . ASP A 1 264 ? -24.974 8.265 27.732 1.00 88.81 264 ASP A N 1
ATOM 2041 C CA . ASP A 1 264 ? -26.188 8.023 28.520 1.00 88.81 264 ASP A CA 1
ATOM 2042 C C . ASP A 1 264 ? -27.260 7.248 27.731 1.00 88.81 264 ASP A C 1
ATOM 2044 O O . ASP A 1 264 ? -27.120 6.977 26.535 1.00 88.81 264 ASP A O 1
ATOM 2048 N N . ASN A 1 265 ? -28.381 6.945 28.391 1.00 86.44 265 ASN A N 1
ATOM 2049 C CA . ASN A 1 265 ? -29.548 6.272 27.807 1.00 86.44 265 ASN A CA 1
ATOM 2050 C C . ASN A 1 265 ? -30.181 6.999 26.596 1.00 86.44 265 ASN A C 1
ATOM 2052 O O . ASN A 1 265 ? -30.953 6.403 25.844 1.00 86.44 265 ASN A O 1
ATOM 2056 N N . GLN A 1 266 ? -29.848 8.274 26.371 1.00 87.25 266 GLN A N 1
ATOM 2057 C CA . GLN A 1 266 ? -30.264 9.073 25.213 1.00 87.25 266 GLN A CA 1
ATOM 2058 C C . GLN A 1 266 ? -29.177 9.134 24.127 1.00 87.25 266 GLN A C 1
ATOM 2060 O O . GLN A 1 266 ? -29.303 9.914 23.180 1.00 87.25 266 GLN A O 1
ATOM 2065 N N . MET A 1 267 ? -28.121 8.321 24.247 1.00 85.44 267 MET A N 1
ATOM 2066 C CA . MET A 1 267 ? -26.947 8.271 23.369 1.00 85.44 267 MET A CA 1
ATOM 2067 C C . MET A 1 267 ? -26.165 9.590 23.306 1.00 85.44 267 MET A C 1
ATOM 2069 O O . MET A 1 267 ? -25.509 9.898 22.307 1.00 85.44 267 MET A O 1
ATOM 2073 N N . ARG A 1 268 ? -26.221 10.408 24.361 1.00 86.00 268 ARG A N 1
ATOM 2074 C CA . ARG A 1 268 ? -25.458 11.660 24.429 1.00 86.00 268 ARG A CA 1
ATOM 2075 C C . ARG A 1 268 ? -24.098 11.389 25.054 1.00 86.00 268 ARG A C 1
ATOM 2077 O O . ARG A 1 268 ? -24.013 10.704 26.066 1.00 86.00 268 ARG A O 1
ATOM 2084 N N . LYS A 1 269 ? -23.038 11.973 24.488 1.00 88.56 269 LYS A N 1
ATOM 2085 C CA . LYS A 1 269 ? -21.678 11.888 25.047 1.00 88.56 269 LYS A CA 1
ATOM 2086 C C . LYS A 1 269 ? -21.626 12.609 26.393 1.00 88.56 269 LYS A C 1
ATOM 2088 O O . LYS A 1 269 ? -21.888 13.812 26.445 1.00 88.56 269 LYS A O 1
ATOM 2093 N N . ARG A 1 270 ? -21.294 11.887 27.463 1.00 91.31 270 ARG A N 1
ATOM 2094 C CA . ARG A 1 270 ? -21.211 12.427 28.829 1.00 91.31 270 ARG A CA 1
ATOM 2095 C C . ARG A 1 270 ? -19.777 12.558 29.305 1.00 91.31 270 ARG A C 1
ATOM 2097 O O . ARG A 1 270 ? -19.418 13.601 29.844 1.00 91.31 270 ARG A O 1
ATOM 2104 N N . VAL A 1 271 ? -18.971 11.532 29.051 1.00 90.00 271 VAL A N 1
ATOM 2105 C CA . VAL A 1 271 ? -17.571 11.461 29.477 1.00 90.00 271 VAL A CA 1
ATOM 2106 C C . VAL A 1 271 ? -16.694 11.085 28.287 1.00 90.00 271 VAL A C 1
ATOM 2108 O O . VAL A 1 271 ? -17.127 10.349 27.399 1.00 90.00 271 VAL A O 1
ATOM 2111 N N . ALA A 1 272 ? -15.473 11.617 28.262 1.00 88.62 272 ALA A N 1
ATOM 2112 C CA . ALA A 1 272 ? -14.439 11.272 27.296 1.00 88.62 272 ALA A CA 1
ATOM 2113 C C . ALA A 1 272 ? -13.101 11.118 28.031 1.00 88.62 272 ALA A C 1
ATOM 2115 O O . ALA A 1 272 ? -12.523 12.101 28.497 1.00 88.62 272 ALA A O 1
ATOM 2116 N N . TYR A 1 273 ? -12.622 9.884 28.126 1.00 85.00 273 TYR A N 1
ATOM 2117 C CA . TYR A 1 273 ? -11.307 9.541 28.646 1.00 85.00 273 TYR A CA 1
ATOM 2118 C C . TYR A 1 273 ? -10.311 9.496 27.493 1.00 85.00 273 TYR A C 1
ATOM 2120 O O . TYR A 1 273 ? -10.512 8.752 26.539 1.00 85.00 273 TYR A O 1
ATOM 2128 N N . SER A 1 274 ? -9.243 10.289 27.562 1.00 80.44 274 SER A N 1
ATOM 2129 C CA . SER A 1 274 ? -8.194 10.319 26.536 1.00 80.44 274 SER A CA 1
ATOM 2130 C C . SER A 1 274 ? -6.944 9.558 26.973 1.00 80.44 274 SER A C 1
ATOM 2132 O O . SER A 1 274 ? -6.480 9.734 28.103 1.00 80.44 274 SER A O 1
ATOM 2134 N N . GLY A 1 275 ? -6.341 8.811 26.054 1.00 75.44 275 GLY A N 1
ATOM 2135 C CA . GLY A 1 275 ? -5.132 8.028 26.290 1.00 75.44 275 GLY A CA 1
ATOM 2136 C C . GLY A 1 275 ? -5.392 6.763 27.109 1.00 75.44 275 GLY A C 1
ATOM 2137 O O . GLY A 1 275 ? -6.506 6.248 27.155 1.00 75.44 275 GLY A O 1
ATOM 2138 N N . ILE A 1 276 ? -4.340 6.270 27.765 1.00 76.38 276 ILE A N 1
ATOM 2139 C CA . ILE A 1 276 ? -4.337 4.987 28.495 1.00 76.38 276 ILE A CA 1
ATOM 2140 C C . ILE A 1 276 ? -4.266 5.123 30.020 1.00 76.38 276 ILE A C 1
ATOM 2142 O O . ILE A 1 276 ? -4.354 4.131 30.731 1.00 76.38 276 ILE A O 1
ATOM 2146 N N . ASN A 1 277 ? -4.087 6.343 30.535 1.00 76.62 277 ASN A N 1
ATOM 2147 C CA . ASN A 1 277 ? -3.787 6.582 31.953 1.00 76.62 277 ASN A CA 1
ATOM 2148 C C . ASN A 1 277 ? -5.035 6.771 32.831 1.00 76.62 277 ASN A C 1
ATOM 2150 O O . ASN A 1 277 ? -4.917 7.238 33.965 1.00 76.62 277 ASN A O 1
ATOM 2154 N N . TRP A 1 278 ? -6.228 6.496 32.307 1.00 84.81 278 TRP A N 1
ATOM 2155 C CA . TRP A 1 278 ? -7.460 6.587 33.083 1.00 84.81 278 TRP A CA 1
ATOM 2156 C C . TRP A 1 278 ? -7.620 5.368 33.998 1.00 84.81 278 TRP A C 1
ATOM 2158 O O . TRP A 1 278 ? -7.162 4.272 33.681 1.00 84.81 278 TRP A O 1
ATOM 2168 N N . SER A 1 279 ? -8.238 5.582 35.161 1.00 90.38 279 SER A N 1
ATOM 2169 C CA . SER A 1 279 ? -8.445 4.538 36.164 1.00 90.38 279 SER A CA 1
ATOM 2170 C C . SER A 1 279 ? -9.665 3.684 35.805 1.00 90.38 279 SER A C 1
ATOM 2172 O O . SER A 1 279 ? -10.738 4.251 35.581 1.00 90.38 279 SER A O 1
ATOM 2174 N N . PRO A 1 280 ? -9.555 2.343 35.796 1.00 90.00 280 PRO A N 1
ATOM 2175 C CA . PRO A 1 280 ? -10.711 1.463 35.631 1.00 90.00 280 PRO A CA 1
ATOM 2176 C C . PRO A 1 280 ? -11.782 1.668 36.710 1.00 90.00 280 PRO A C 1
ATOM 2178 O O . PRO A 1 280 ? -12.968 1.571 36.410 1.00 90.00 280 PRO A O 1
ATOM 2181 N N . ASP A 1 281 ? -11.379 2.009 37.940 1.00 91.50 281 ASP A N 1
ATOM 2182 C CA . ASP A 1 281 ? -12.316 2.287 39.037 1.00 91.50 281 ASP A CA 1
ATOM 2183 C C . ASP A 1 281 ? -13.108 3.586 38.798 1.00 91.50 281 ASP A C 1
ATOM 2185 O O . ASP A 1 281 ? -14.297 3.648 39.106 1.00 91.50 281 ASP A O 1
ATOM 2189 N N . ASP A 1 282 ? -12.472 4.613 38.216 1.00 92.69 282 ASP A N 1
ATOM 2190 C CA . ASP A 1 282 ? -13.151 5.873 37.874 1.00 92.69 282 ASP A CA 1
ATOM 2191 C C . ASP A 1 282 ? -14.140 5.647 36.721 1.00 92.69 282 ASP A C 1
ATOM 2193 O O . ASP A 1 282 ? -15.270 6.136 36.764 1.00 92.69 282 ASP A O 1
ATOM 2197 N N . LEU A 1 283 ? -13.743 4.849 35.718 1.00 91.69 283 LEU A N 1
ATOM 2198 C CA . LEU A 1 283 ? -14.624 4.455 34.619 1.00 91.69 283 LEU A CA 1
ATOM 2199 C C . LEU A 1 283 ? -15.852 3.702 35.148 1.00 91.69 283 LEU A C 1
ATOM 2201 O O . LEU A 1 283 ? -16.973 4.045 34.782 1.00 91.69 283 LEU A O 1
ATOM 2205 N N . LEU A 1 284 ? -15.647 2.705 36.013 1.00 91.56 284 LEU A N 1
ATOM 2206 C CA . LEU A 1 284 ? -16.726 1.933 36.628 1.00 91.56 284 LEU A CA 1
ATOM 2207 C C . LEU A 1 284 ? -17.691 2.839 37.400 1.00 91.56 284 LEU A C 1
ATOM 2209 O O . LEU A 1 284 ? -18.900 2.775 37.183 1.00 91.56 284 LEU A O 1
ATOM 2213 N N . HIS A 1 285 ? -17.158 3.721 38.249 1.00 91.50 285 HIS A N 1
ATOM 2214 C CA . HIS A 1 285 ? -17.964 4.666 39.016 1.00 91.50 285 HIS A CA 1
ATOM 2215 C C . HIS A 1 285 ? -18.810 5.573 38.109 1.00 91.50 285 HIS A C 1
ATOM 2217 O O . HIS A 1 285 ? -19.995 5.778 38.370 1.00 91.50 285 HIS A O 1
ATOM 2223 N N . ASP A 1 286 ? -18.228 6.110 37.035 1.00 91.50 286 ASP A N 1
ATOM 2224 C CA . ASP A 1 286 ? -18.947 6.975 36.096 1.00 91.50 286 ASP A CA 1
ATOM 2225 C C . ASP A 1 286 ? -20.023 6.223 35.306 1.00 91.50 286 ASP A C 1
ATOM 2227 O O . ASP A 1 286 ? -21.096 6.772 35.052 1.00 91.50 286 ASP A O 1
ATOM 2231 N N . VAL A 1 287 ? -19.753 4.973 34.920 1.00 90.31 287 VAL A N 1
ATOM 2232 C CA . VAL A 1 287 ? -20.728 4.114 34.239 1.00 90.31 287 VAL A CA 1
ATOM 2233 C C . VAL A 1 287 ? -21.922 3.835 35.153 1.00 90.31 287 VAL A C 1
ATOM 2235 O O . VAL A 1 287 ? -23.054 4.039 34.723 1.00 90.31 287 VAL A O 1
ATOM 2238 N N . GLN A 1 288 ? -21.687 3.455 36.412 1.00 88.38 288 GLN A N 1
ATOM 2239 C CA . GLN A 1 288 ? -22.754 3.217 37.395 1.00 88.38 288 GLN A CA 1
ATOM 2240 C C . GLN A 1 288 ? -23.564 4.487 37.670 1.00 88.38 288 GLN A C 1
ATOM 2242 O O . GLN A 1 288 ? -24.791 4.477 37.606 1.00 88.38 288 GLN A O 1
ATOM 2247 N N . ALA A 1 289 ? -22.886 5.618 37.876 1.00 88.50 289 ALA A N 1
ATOM 2248 C CA . ALA A 1 289 ? -23.553 6.891 38.121 1.00 88.50 289 ALA A CA 1
ATOM 2249 C C . ALA A 1 289 ? -24.471 7.318 36.962 1.00 88.50 289 ALA A C 1
ATOM 2251 O O . ALA A 1 289 ? -25.488 7.961 37.205 1.00 88.50 289 ALA A O 1
ATOM 2252 N N . LEU A 1 290 ? -24.113 6.985 35.716 1.00 87.88 290 LEU A N 1
ATOM 2253 C CA . LEU A 1 290 ? -24.924 7.276 34.531 1.00 87.88 290 LEU A CA 1
ATOM 2254 C C . LEU A 1 290 ? -26.000 6.222 34.254 1.00 87.88 290 LEU A C 1
ATOM 2256 O O . LEU A 1 290 ? -26.994 6.552 33.608 1.00 87.88 290 LEU A O 1
ATOM 2260 N N . ALA A 1 291 ? -25.816 4.984 34.712 1.00 84.44 291 ALA A N 1
ATOM 2261 C CA . ALA A 1 291 ? -26.841 3.945 34.645 1.00 84.44 291 ALA A CA 1
ATOM 2262 C C . ALA A 1 291 ? -28.034 4.269 35.566 1.00 84.44 291 ALA A C 1
ATOM 2264 O O . ALA A 1 291 ? -29.178 4.008 35.199 1.00 84.44 291 ALA A O 1
ATOM 2265 N N . ASP A 1 292 ? -27.765 4.920 36.702 1.00 79.62 292 ASP A N 1
ATOM 2266 C CA . ASP A 1 292 ? -28.764 5.362 37.684 1.00 79.62 292 ASP A CA 1
ATOM 2267 C C . ASP A 1 292 ? -29.571 6.625 37.277 1.00 79.62 292 ASP A C 1
ATOM 2269 O O . ASP A 1 292 ? -30.504 7.013 37.994 1.00 79.62 292 ASP A O 1
ATOM 2273 N N . GLU A 1 293 ? -29.229 7.299 36.166 1.00 78.19 293 GLU A N 1
ATOM 2274 C CA . GLU A 1 293 ? -29.888 8.537 35.678 1.00 78.19 293 GLU A CA 1
ATOM 2275 C C . GLU A 1 293 ? -31.160 8.308 34.832 1.00 78.19 293 GLU A C 1
ATOM 2277 O O . GLU A 1 293 ? -32.185 8.973 35.135 1.00 78.19 293 GLU A O 1
#

Organism: NCBI:txid408172

Sequence (293 aa):
SCPDVCLIISANLDYAYQGLDVEDSDHIVFVSVTIDPARDTISHLAGWTEQMGYEWYHLTGPTSALQDTYRSWNVLVDNEHINASQPPEDGTNRIAVLYPDNTTFQYDGVGTGLNGDDFVVQVFNDSNISYDMTEGVIGDWHSDGEWSWVLHVWDIEDEAWIEAQEDISMLVLDDDSHLAWAASNADIGNLPPGVDCNGHGWVMGSGGAAHCMCDEGFERPEGDWLSCFSEGTAGSDLDNDTDPHEESLGLYEVGHSTVTFILDNQMRKRVAYSGINWSPDDLLHDVQALADE

InterPro domains:
  IPR003782 Copper chaperone SCO1/SenC [PF02630] (1-84)
  IPR036249 Thioredoxin-like superfamily [SSF52833] (1-79)

Foldseek 3Di:
DDDPFVVLVQVLVVVLLVVDDPVLNVPDADEAEDLQQLQCDPVNVVVVCVVVVHDHYYDHDDLVVVVVVCVVVVWFFFVLNSVLRDDPPDLWAKEKEQDLVRDIDIDTHDQAQHQQVVVVVVVCVVVVWDDDQVQQGTRPDGDDPVKGKFKWWQDLVVQATDTDPDDSRVDHDHSRTYMYIYIPNHDRVSIDGRDWQSPFFDWRDDDLLIFTSGHPQWDAAVPRRTHTDGPPPRDPDDDDDDNSVVVCVVVPPDGTWDWDFDAAPVRDTDDIDTGSPDHSVVVSVVSVVRSVD